Protein AF-A0A962AXH5-F1 (afdb_monomer)

Sequence (217 aa):
QAGAASRVGLGGRRTVALDASRLSGVRTLLTEPLGLPTGRSEAIERIDHLGIASADNRAAVAAWCGQLGRPLESQQTDMEVMIPVESFTSDRHGVIYHTRPPVPVGGLRVAFVTVGDTDLEFLQNFDPRQSGHVDHGAAGTTRQDQGAIAKFVSSRGAGLHHVALKTPDIDGVLARLDAAGVGLIDKTGRPGSRAGRIGFIHPRSMGGVLFHFDERP

Nearest PDB structures (foldseek):
  3oa4-assembly1_A-2  TM=8.757E-01  e=2.613E-13  Halalkalibacterium halodurans C-125
  6bu2-assembly1_A  TM=8.360E-01  e=2.742E-12  Mycobacterium tuberculosis H37Rv
  6wf7-assembly1_A  TM=8.200E-01  e=8.076E-11  Streptomyces coelicolor A3(2)
  6xbv-assembly1_A-2  TM=7.786E-01  e=1.278E-10  Streptomyces coelicolor A3(2)
  6qh4-assembly2_D-2  TM=8.093E-01  e=5.059E-10  Homo sapiens

pLDDT: mean 88.15, std 10.57, range [42.12, 97.5]

Structure (mmCIF, N/CA/C/O backbone):
data_AF-A0A962AXH5-F1
#
_ent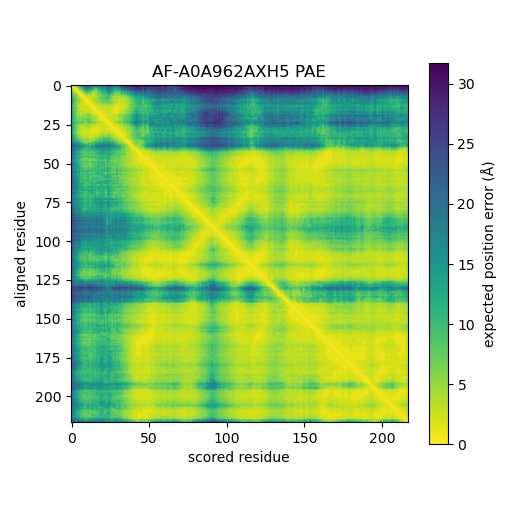ry.id   AF-A0A962AXH5-F1
#
loop_
_atom_site.group_PDB
_atom_site.id
_atom_site.type_symbol
_atom_site.label_atom_id
_atom_site.label_alt_id
_atom_site.label_comp_id
_atom_site.label_asym_id
_atom_site.label_entity_id
_atom_site.label_seq_id
_atom_site.pdbx_PDB_ins_code
_atom_site.Cartn_x
_atom_site.Cartn_y
_atom_site.Cartn_z
_atom_site.occupancy
_atom_site.B_iso_or_equiv
_atom_site.auth_seq_id
_atom_site.auth_comp_id
_atom_site.auth_asym_id
_atom_site.auth_atom_id
_atom_site.pdbx_PDB_model_num
ATOM 1 N N . GLN A 1 1 ? -27.537 18.209 -1.706 1.00 42.59 1 GLN A N 1
ATOM 2 C CA . GLN A 1 1 ? -28.289 17.677 -0.554 1.00 42.59 1 GLN A CA 1
ATOM 3 C C . GLN A 1 1 ? -29.337 16.712 -1.098 1.00 42.59 1 GLN A C 1
ATOM 5 O O . GLN A 1 1 ? -30.285 17.157 -1.721 1.00 42.59 1 GLN A O 1
ATOM 10 N N . ALA A 1 2 ? -29.106 15.406 -0.971 1.00 42.12 2 ALA A N 1
ATOM 11 C CA . ALA A 1 2 ? -30.096 14.348 -1.181 1.00 42.12 2 ALA A CA 1
ATOM 12 C C . ALA A 1 2 ? -29.988 13.444 0.057 1.00 42.12 2 ALA A C 1
ATOM 14 O O . ALA A 1 2 ? -28.873 13.136 0.477 1.00 42.12 2 ALA A O 1
ATOM 15 N N . GLY A 1 3 ? -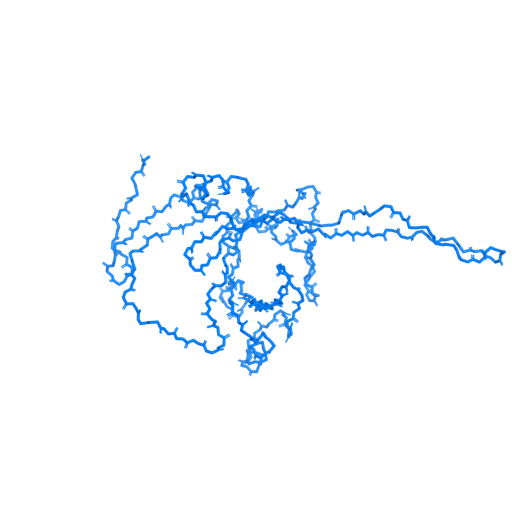31.119 13.181 0.713 1.00 45.69 3 GLY A N 1
ATOM 16 C CA . GLY A 1 3 ? -31.211 12.794 2.123 1.00 45.69 3 GLY A CA 1
ATOM 17 C C . GLY A 1 3 ? -30.425 11.543 2.505 1.00 45.69 3 GLY A C 1
ATOM 18 O O . GLY A 1 3 ? -30.778 10.433 2.119 1.00 45.69 3 GLY A O 1
ATOM 19 N N . ALA A 1 4 ? -29.396 11.719 3.332 1.00 58.47 4 ALA A N 1
ATOM 20 C CA . ALA A 1 4 ? -28.785 10.604 4.031 1.00 58.47 4 ALA A CA 1
ATOM 21 C C . ALA A 1 4 ? -29.720 10.179 5.174 1.00 58.47 4 ALA A C 1
ATOM 23 O O . ALA A 1 4 ? -29.979 10.952 6.097 1.00 58.47 4 ALA A O 1
ATOM 24 N N . ALA A 1 5 ? -30.266 8.965 5.093 1.00 62.28 5 ALA A N 1
ATOM 25 C CA . ALA A 1 5 ? -31.140 8.431 6.130 1.00 62.28 5 ALA A CA 1
ATOM 26 C C . ALA A 1 5 ? -30.332 8.191 7.417 1.00 62.28 5 ALA A C 1
ATOM 28 O O . ALA A 1 5 ? -29.420 7.361 7.452 1.00 62.28 5 ALA A O 1
ATOM 29 N N . SER A 1 6 ? -30.661 8.945 8.466 1.00 72.31 6 SER A N 1
ATOM 30 C CA . SER A 1 6 ? -30.103 8.770 9.806 1.00 72.31 6 SER A CA 1
ATOM 31 C C . SER A 1 6 ? -30.683 7.509 10.444 1.00 72.31 6 SER A C 1
ATOM 33 O O . SER A 1 6 ? -31.900 7.329 10.463 1.00 72.31 6 SER A O 1
ATOM 35 N N . ARG A 1 7 ? -29.824 6.648 10.991 1.00 85.44 7 ARG A N 1
ATOM 36 C CA . ARG A 1 7 ? -30.214 5.408 11.680 1.00 85.44 7 ARG A CA 1
ATOM 37 C C . ARG A 1 7 ? -29.446 5.234 12.986 1.00 85.44 7 ARG A C 1
ATOM 39 O O . ARG A 1 7 ? -28.365 5.799 13.144 1.00 85.44 7 ARG A O 1
ATOM 46 N N . VAL A 1 8 ? -30.000 4.441 13.901 1.00 84.62 8 VAL A N 1
ATOM 47 C CA . VAL A 1 8 ? -29.300 4.030 15.125 1.00 84.62 8 VAL A CA 1
ATOM 48 C C . VAL A 1 8 ? -28.211 3.028 14.741 1.00 84.62 8 VAL A C 1
ATOM 50 O O . VAL A 1 8 ? -28.488 2.016 14.097 1.00 84.62 8 VAL A O 1
ATOM 53 N N . GLY A 1 9 ? -26.968 3.354 15.072 1.00 83.19 9 GLY A N 1
ATOM 54 C CA . GLY A 1 9 ? -25.771 2.585 14.765 1.00 83.19 9 GLY A CA 1
ATOM 55 C C . GLY A 1 9 ? -25.091 2.018 16.006 1.00 83.19 9 GLY A C 1
ATOM 56 O O . GLY A 1 9 ? -25.725 1.754 17.030 1.00 83.19 9 GLY A O 1
ATOM 57 N N . LEU A 1 10 ? -23.781 1.790 15.894 1.00 82.06 10 LEU A N 1
ATOM 58 C CA . LEU A 1 10 ? -22.991 1.125 16.929 1.00 82.06 10 LEU A CA 1
ATOM 59 C C . LEU A 1 10 ? -23.088 1.878 18.267 1.00 82.06 10 LEU A C 1
ATOM 61 O O . LEU A 1 10 ? -23.017 3.106 18.302 1.00 82.06 10 LEU A O 1
ATOM 65 N N . GLY A 1 11 ? -23.275 1.152 19.371 1.00 83.44 11 GLY A N 1
ATOM 66 C CA . GLY A 1 11 ? -23.393 1.758 20.703 1.00 83.44 11 GLY A CA 1
ATOM 67 C C . GLY A 1 11 ? -24.573 2.729 20.857 1.00 83.44 11 GLY A C 1
ATOM 68 O O . GLY A 1 11 ? -24.487 3.654 21.662 1.00 83.44 11 GLY A O 1
ATOM 69 N N . GLY A 1 12 ? -25.636 2.573 20.055 1.00 87.38 12 GLY A N 1
ATOM 70 C CA . GLY A 1 12 ? -26.821 3.439 20.081 1.00 87.38 12 GLY A CA 1
ATOM 71 C C . GLY A 1 12 ? -26.611 4.823 19.457 1.00 87.38 12 GLY A C 1
ATOM 72 O O . GLY A 1 12 ? -27.477 5.687 19.578 1.00 87.38 12 GLY A O 1
ATOM 73 N N . ARG A 1 13 ? -25.465 5.059 18.807 1.00 90.06 13 ARG A N 1
ATOM 74 C CA . ARG A 1 13 ? -25.093 6.363 18.245 1.00 90.06 13 ARG A CA 1
ATOM 75 C C . ARG A 1 13 ? -25.772 6.642 16.918 1.00 90.06 13 ARG A C 1
ATOM 77 O O . ARG A 1 13 ? -26.121 5.719 16.186 1.00 90.06 13 ARG A O 1
ATOM 84 N N . ARG A 1 14 ? -25.935 7.920 16.573 1.00 90.75 14 ARG A N 1
ATOM 85 C CA . ARG A 1 14 ? -26.449 8.294 15.255 1.00 90.75 14 ARG A CA 1
ATOM 86 C C . ARG A 1 14 ? -25.426 7.933 14.179 1.00 90.75 14 ARG A C 1
ATOM 88 O O . ARG A 1 14 ? -24.250 8.278 14.295 1.00 90.75 14 ARG A O 1
ATOM 95 N N . THR A 1 15 ? -25.895 7.297 13.111 1.00 92.12 15 THR A N 1
ATOM 96 C CA . THR A 1 15 ? -25.091 6.966 11.934 1.00 92.12 15 THR A CA 1
ATOM 97 C C . THR A 1 15 ? -25.742 7.506 10.667 1.00 92.12 15 THR A C 1
ATOM 99 O O . THR A 1 15 ? -26.949 7.365 10.460 1.00 92.12 15 THR A O 1
ATOM 102 N N . VAL A 1 16 ? -24.919 8.070 9.789 1.00 91.38 16 VAL A N 1
ATOM 103 C CA . VAL A 1 16 ? -25.290 8.619 8.485 1.00 91.38 16 VAL A CA 1
ATOM 104 C C . VAL A 1 16 ? -24.566 7.831 7.395 1.00 91.38 16 VAL A C 1
ATOM 106 O O . VAL A 1 16 ? -23.345 7.693 7.432 1.00 91.38 16 VAL A O 1
ATOM 109 N N . ALA A 1 17 ? -25.307 7.296 6.423 1.00 85.12 17 ALA A N 1
ATOM 110 C CA . ALA A 1 17 ? -24.721 6.620 5.266 1.00 85.12 17 ALA A CA 1
ATOM 111 C C . ALA A 1 17 ? -24.417 7.607 4.140 1.00 85.12 17 ALA A C 1
ATOM 113 O O . ALA A 1 17 ? -25.273 8.410 3.770 1.00 85.12 17 ALA A O 1
ATOM 114 N N . LEU A 1 18 ? -23.208 7.520 3.588 1.00 81.56 18 LEU A N 1
ATOM 115 C CA . LEU A 1 18 ? -22.820 8.249 2.387 1.00 81.56 18 LEU A CA 1
ATOM 116 C C . LEU A 1 18 ? -23.104 7.396 1.144 1.00 81.56 18 LEU A C 1
ATOM 118 O O . LEU A 1 18 ? -23.039 6.167 1.185 1.00 81.56 18 LEU A O 1
ATOM 122 N N . ASP A 1 19 ? -23.426 8.060 0.036 1.00 76.12 19 ASP A N 1
ATOM 123 C CA . ASP A 1 19 ? -23.697 7.410 -1.246 1.00 76.12 19 ASP A CA 1
ATOM 124 C C . ASP A 1 19 ? -22.416 6.776 -1.810 1.00 76.12 19 ASP A C 1
ATOM 126 O O . ASP A 1 19 ? -21.469 7.473 -2.181 1.00 76.12 19 ASP A O 1
ATOM 130 N N . ALA A 1 20 ? -22.406 5.444 -1.890 1.00 66.94 20 ALA A N 1
ATOM 131 C CA . ALA A 1 20 ? -21.261 4.672 -2.357 1.00 66.94 20 ALA A CA 1
ATOM 132 C C . ALA A 1 20 ? -20.882 4.986 -3.812 1.00 66.94 20 ALA A C 1
ATOM 134 O O . ALA A 1 20 ? -19.705 4.916 -4.161 1.00 66.94 20 ALA A O 1
ATOM 135 N N . SER A 1 21 ? -21.837 5.396 -4.657 1.00 71.06 21 SER A N 1
ATOM 136 C CA . SER A 1 21 ? -21.549 5.764 -6.052 1.00 71.06 21 SER A CA 1
ATOM 137 C C . SER A 1 21 ? -20.646 6.997 -6.162 1.00 71.06 21 SER A C 1
ATOM 139 O O . SER A 1 21 ? -19.910 7.145 -7.13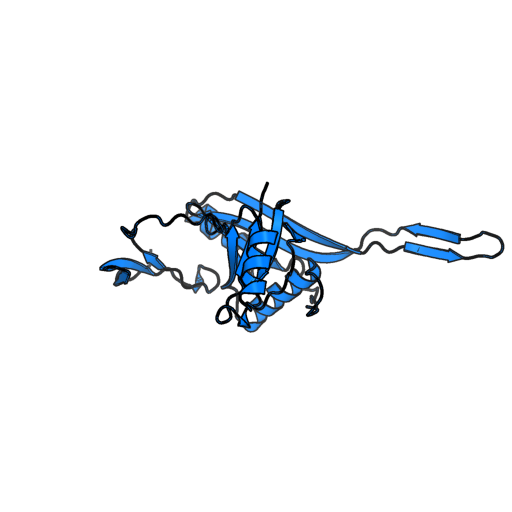4 1.00 71.06 21 SER A O 1
ATOM 141 N N . ARG A 1 22 ? -20.647 7.857 -5.136 1.00 68.44 22 ARG A N 1
ATOM 142 C CA . ARG A 1 22 ? -19.812 9.066 -5.052 1.00 68.44 22 ARG A CA 1
ATOM 143 C C . ARG A 1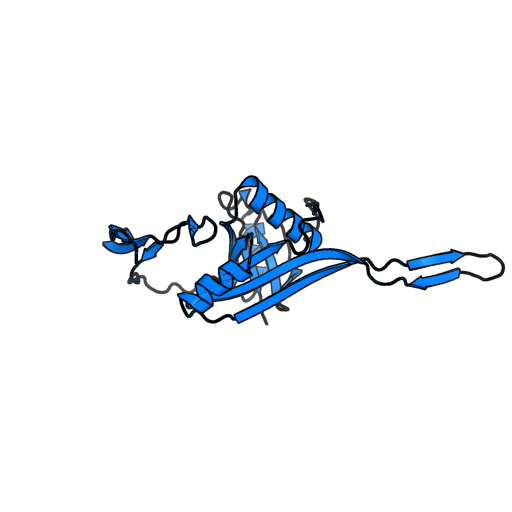 22 ? -18.470 8.832 -4.370 1.00 68.44 22 ARG A C 1
ATOM 145 O O . ARG A 1 22 ? -17.626 9.721 -4.372 1.00 68.44 22 ARG A O 1
ATOM 152 N N . LEU A 1 23 ? -18.290 7.661 -3.769 1.00 63.94 23 LEU A N 1
ATOM 153 C CA . LEU A 1 23 ? -17.103 7.275 -3.010 1.00 63.94 23 LEU A CA 1
ATOM 154 C C . LEU A 1 23 ? -16.434 6.059 -3.649 1.00 63.94 23 LEU A C 1
ATOM 156 O O . LEU A 1 23 ? -15.965 5.162 -2.953 1.00 63.94 23 LEU A O 1
ATOM 160 N N . SER A 1 24 ? -16.431 6.012 -4.984 1.00 58.03 24 SER A N 1
ATOM 161 C CA . SER A 1 24 ? -15.781 4.953 -5.758 1.00 58.03 24 SER A CA 1
ATOM 162 C C . SER A 1 24 ? -16.231 3.547 -5.343 1.00 58.03 24 SER A C 1
ATOM 164 O O . SER A 1 24 ? -15.405 2.658 -5.216 1.00 58.03 24 SER A O 1
ATOM 166 N N . GLY A 1 25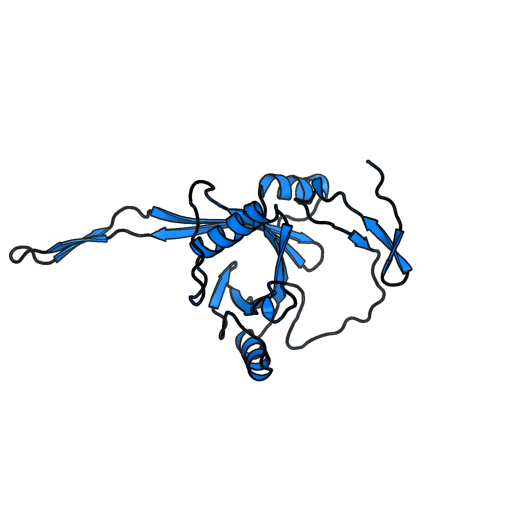 ? -17.524 3.348 -5.071 1.00 57.28 25 GLY A N 1
ATOM 167 C CA . GLY A 1 25 ? -18.090 2.057 -4.659 1.00 57.28 25 GLY A CA 1
ATOM 168 C C . GLY A 1 25 ? -17.985 1.746 -3.161 1.00 57.28 25 GLY A C 1
ATOM 169 O O . GLY A 1 25 ? -18.573 0.765 -2.700 1.00 57.28 25 GLY A O 1
ATOM 170 N N . VAL A 1 26 ? -17.303 2.578 -2.367 1.00 57.84 26 VAL A N 1
ATOM 171 C CA . VAL A 1 26 ? -17.119 2.343 -0.928 1.00 57.84 26 VAL A CA 1
ATOM 172 C C . VAL A 1 26 ? -18.368 2.748 -0.146 1.00 57.84 26 VAL A C 1
ATOM 174 O O . VAL A 1 26 ? -18.789 3.905 -0.141 1.00 57.84 26 VAL A O 1
ATOM 177 N N . ARG A 1 27 ? -18.957 1.789 0.577 1.00 73.00 27 ARG A N 1
ATOM 178 C CA . ARG A 1 27 ? -20.029 2.067 1.542 1.00 73.00 27 ARG A CA 1
ATOM 179 C C . ARG A 1 27 ? -19.440 2.705 2.797 1.00 73.00 27 ARG A C 1
ATOM 181 O O . ARG A 1 27 ? -18.950 2.000 3.674 1.00 73.00 27 ARG A O 1
ATOM 188 N N . THR A 1 28 ? -19.559 4.022 2.906 1.00 75.31 28 THR A N 1
ATOM 189 C CA . THR A 1 28 ? -19.067 4.776 4.065 1.00 75.31 28 THR A CA 1
ATOM 190 C C . THR A 1 28 ? -20.204 5.141 5.012 1.00 75.31 28 THR A C 1
ATOM 192 O O . THR A 1 28 ? -21.263 5.617 4.598 1.00 75.31 28 THR A O 1
ATOM 195 N N . LEU A 1 29 ? -19.977 4.920 6.306 1.00 85.38 29 LEU A N 1
ATOM 196 C CA . LEU A 1 29 ? -20.897 5.258 7.387 1.00 85.38 29 LEU A CA 1
ATOM 197 C C . LEU A 1 29 ? -20.192 6.213 8.347 1.00 85.38 29 LEU A C 1
ATOM 199 O O . LEU A 1 29 ? -19.184 5.850 8.945 1.00 85.38 29 LEU A O 1
ATOM 203 N N . LEU A 1 30 ? -20.733 7.415 8.519 1.00 85.56 30 LEU A N 1
ATOM 204 C CA . LEU A 1 30 ? -20.279 8.355 9.538 1.00 85.56 30 LEU A CA 1
ATOM 205 C C . LEU A 1 30 ? -21.085 8.100 10.809 1.00 85.56 30 LEU A C 1
ATOM 207 O O . LEU A 1 30 ? -22.308 8.213 10.782 1.00 85.56 30 LEU A O 1
ATOM 211 N N . THR A 1 31 ? -20.425 7.735 11.902 1.00 88.56 31 THR A N 1
ATOM 212 C CA . THR A 1 31 ? -21.070 7.481 13.200 1.00 88.56 31 THR A CA 1
ATOM 213 C C . THR A 1 31 ? -20.560 8.489 14.216 1.00 88.56 31 THR A C 1
ATOM 215 O O . THR A 1 31 ? -19.387 8.856 14.173 1.00 88.56 31 THR A O 1
ATOM 218 N N . GLU A 1 32 ? -21.429 8.958 15.111 1.00 89.44 32 GLU A N 1
ATOM 219 C CA . GLU A 1 32 ? -20.992 9.820 16.214 1.00 89.44 32 GLU A CA 1
ATOM 220 C C . GLU A 1 32 ? -19.920 9.123 17.069 1.00 89.44 32 GLU A C 1
ATOM 222 O O . GLU A 1 32 ? -19.952 7.894 17.196 1.00 89.44 32 GLU A O 1
ATOM 227 N N . PRO A 1 33 ? -18.984 9.884 17.671 1.00 84.00 33 PRO A N 1
ATOM 228 C CA . PRO A 1 33 ? -17.905 9.313 18.462 1.00 84.00 33 PRO A CA 1
ATOM 229 C C . PRO A 1 33 ? -18.417 8.333 19.518 1.00 84.00 33 PRO A C 1
ATOM 231 O O . PRO A 1 33 ? -19.337 8.623 20.290 1.00 84.00 33 PRO A O 1
ATOM 234 N N . LEU A 1 34 ? -17.799 7.158 19.554 1.00 83.56 34 LEU A N 1
ATOM 235 C CA . LEU A 1 34 ? -18.055 6.170 20.587 1.00 83.56 34 LEU A CA 1
ATOM 236 C C . LEU A 1 34 ? -17.256 6.566 21.832 1.00 83.56 34 LEU A C 1
ATOM 238 O O . LEU A 1 34 ? -16.074 6.877 21.735 1.00 83.56 34 LEU A O 1
ATOM 242 N N . GLY A 1 35 ? -17.882 6.518 23.009 1.00 81.44 35 GLY A N 1
ATOM 243 C CA . GLY A 1 35 ? -17.206 6.731 24.296 1.00 81.44 35 GLY A CA 1
ATOM 244 C C . GLY A 1 35 ? -16.369 5.524 24.728 1.00 81.44 35 GLY A C 1
ATOM 245 O O . GLY A 1 35 ? -16.488 5.085 25.868 1.00 81.44 35 GLY A O 1
ATOM 246 N N . LEU A 1 36 ? -15.616 4.923 23.802 1.00 79.56 36 LEU A N 1
ATOM 247 C CA . LEU A 1 36 ? -14.766 3.773 24.088 1.00 79.56 36 LEU A CA 1
ATOM 248 C C . LEU A 1 36 ? -13.471 4.241 24.768 1.00 79.56 36 LEU A C 1
ATOM 250 O O . LEU A 1 36 ? -12.909 5.260 24.360 1.00 79.56 36 LEU A O 1
ATOM 254 N N . PRO A 1 37 ? -12.974 3.510 25.780 1.00 77.75 37 PRO A N 1
ATOM 255 C CA . PRO A 1 37 ? -11.662 3.785 26.342 1.00 77.75 37 PRO A CA 1
ATOM 256 C C . PRO A 1 37 ? -10.587 3.593 25.268 1.00 77.75 37 PRO A C 1
ATOM 258 O O . PRO A 1 37 ? -10.634 2.647 24.480 1.00 77.75 37 PRO A O 1
ATOM 261 N N . THR A 1 38 ? -9.598 4.484 25.243 1.00 70.31 38 THR A N 1
ATOM 262 C CA . THR A 1 38 ? -8.451 4.362 24.341 1.00 70.31 38 THR A CA 1
ATOM 263 C C . THR A 1 38 ? -7.544 3.237 24.833 1.00 70.31 38 THR A C 1
ATOM 265 O O . THR A 1 38 ? -6.792 3.421 25.793 1.00 70.31 38 THR A O 1
ATOM 268 N N . GLY A 1 39 ? -7.618 2.069 24.196 1.00 68.81 39 GLY A N 1
ATOM 269 C CA . GLY A 1 39 ? -6.613 1.023 24.366 1.00 68.81 39 GLY A CA 1
ATOM 270 C C . GLY A 1 39 ? -5.301 1.466 23.720 1.00 68.81 39 GLY A C 1
ATOM 271 O O . GLY A 1 39 ? -5.309 1.943 22.589 1.00 68.81 39 GLY A O 1
ATOM 272 N N . ARG A 1 40 ? -4.182 1.335 24.436 1.00 75.38 40 ARG A N 1
ATOM 273 C CA . ARG A 1 40 ? -2.839 1.526 23.872 1.00 75.38 40 ARG A CA 1
ATOM 274 C C . ARG A 1 40 ? -2.209 0.157 23.651 1.00 75.38 40 ARG A C 1
ATOM 276 O O . ARG A 1 40 ? -2.298 -0.698 24.528 1.00 75.38 40 ARG A O 1
ATOM 283 N N . SER A 1 41 ? -1.595 -0.042 22.492 1.00 85.44 41 SER A N 1
ATOM 284 C CA . SER A 1 41 ? -0.796 -1.226 22.179 1.00 85.44 41 SER A CA 1
ATOM 285 C C . SER A 1 41 ? 0.657 -0.796 22.004 1.00 85.44 41 SER A C 1
ATOM 287 O O . SER A 1 41 ? 0.928 0.213 21.361 1.00 85.44 41 SER A O 1
ATOM 289 N N . GLU A 1 42 ? 1.589 -1.553 22.583 1.00 88.44 42 GLU A N 1
ATOM 290 C CA . GLU A 1 42 ? 3.029 -1.337 22.375 1.00 88.44 42 GLU A CA 1
ATOM 291 C C . GLU A 1 42 ? 3.483 -1.805 20.985 1.00 88.44 42 GLU A C 1
ATOM 293 O O . GLU A 1 42 ? 4.521 -1.381 20.495 1.00 88.44 42 GLU A O 1
ATOM 298 N N . ALA A 1 43 ? 2.706 -2.685 20.345 1.00 92.31 43 ALA A N 1
ATOM 299 C CA . ALA A 1 43 ? 3.026 -3.245 19.036 1.00 92.31 43 ALA A CA 1
ATOM 300 C C . ALA A 1 43 ? 2.415 -2.446 17.876 1.00 92.31 43 ALA A C 1
ATOM 302 O O . ALA A 1 43 ? 2.982 -2.423 16.789 1.00 92.31 43 ALA A O 1
ATOM 303 N N . ILE A 1 44 ? 1.248 -1.826 18.090 1.00 94.25 44 ILE A N 1
ATOM 304 C CA . ILE A 1 44 ? 0.484 -1.110 17.060 1.00 94.25 44 ILE A CA 1
ATOM 305 C C . ILE A 1 44 ? 0.053 0.243 17.612 1.00 94.25 44 ILE A C 1
ATOM 307 O O . ILE A 1 44 ? -0.702 0.307 18.579 1.00 94.25 44 ILE A O 1
ATOM 311 N N . GLU A 1 45 ? 0.496 1.318 16.973 1.00 93.06 45 GLU A N 1
ATOM 312 C CA . GLU A 1 45 ? 0.216 2.682 17.425 1.00 93.06 45 GLU A CA 1
ATOM 313 C C . GLU A 1 45 ? -1.188 3.132 17.024 1.00 93.06 45 GLU A C 1
ATOM 315 O O . GLU A 1 45 ? -1.937 3.669 17.841 1.00 93.06 45 GLU A O 1
ATOM 320 N N . ARG A 1 46 ? -1.530 2.930 15.747 1.00 93.06 46 ARG A N 1
ATOM 321 C CA . ARG A 1 46 ? -2.789 3.358 15.127 1.00 93.06 46 ARG A CA 1
ATOM 322 C C . ARG A 1 46 ? -2.982 2.711 13.757 1.00 93.06 46 ARG A C 1
ATOM 324 O O . ARG A 1 46 ? -2.082 2.056 13.233 1.00 93.06 46 ARG A O 1
ATOM 331 N N . ILE A 1 47 ? -4.139 2.959 13.149 1.00 95.19 47 ILE A N 1
ATOM 332 C CA . ILE A 1 47 ? -4.293 2.791 11.702 1.00 95.19 47 ILE A CA 1
ATOM 333 C C . ILE A 1 47 ? -3.460 3.883 11.033 1.00 95.19 47 ILE A C 1
ATOM 335 O O . ILE A 1 47 ? -3.628 5.072 11.322 1.00 95.19 47 ILE A O 1
ATOM 339 N N . ASP A 1 48 ? -2.537 3.474 10.172 1.00 95.12 48 ASP A N 1
ATOM 340 C CA . ASP A 1 48 ? -1.731 4.406 9.400 1.00 95.12 48 ASP A CA 1
ATOM 341 C C . ASP A 1 48 ? -2.594 5.018 8.292 1.00 95.12 48 ASP A C 1
ATOM 343 O O . ASP A 1 48 ? -2.992 6.186 8.372 1.00 95.12 48 ASP A O 1
ATOM 347 N N . HIS A 1 49 ? -3.008 4.165 7.355 1.00 96.19 49 HIS A N 1
ATOM 348 C CA . HIS A 1 49 ? -3.858 4.511 6.229 1.00 96.19 49 HIS A CA 1
ATOM 349 C C . HIS A 1 49 ? -4.815 3.380 5.829 1.00 96.19 49 HIS A C 1
ATOM 351 O O . HIS A 1 49 ? -4.639 2.201 6.161 1.00 96.19 49 HIS A O 1
ATOM 357 N N . LEU A 1 50 ? -5.849 3.761 5.083 1.00 96.38 50 LEU A N 1
ATOM 358 C CA . LEU A 1 50 ? -6.760 2.860 4.387 1.00 96.38 50 LEU A CA 1
ATOM 359 C C . LEU A 1 50 ? -6.493 2.949 2.884 1.00 96.38 50 LEU A C 1
ATOM 361 O O . LEU A 1 50 ? -6.763 3.980 2.265 1.00 96.38 50 LEU A O 1
ATOM 365 N N . GLY A 1 51 ? -5.998 1.859 2.302 1.00 95.44 51 GLY A N 1
ATOM 366 C CA . GLY A 1 51 ? -5.728 1.761 0.874 1.00 95.44 51 GLY A CA 1
ATOM 367 C C . GLY A 1 51 ? -7.012 1.587 0.076 1.00 95.44 51 GLY A C 1
ATOM 368 O O . GLY A 1 51 ? -7.794 0.669 0.330 1.00 95.44 51 GLY A O 1
ATOM 369 N N . ILE A 1 52 ? -7.230 2.440 -0.917 1.00 95.25 52 ILE A N 1
ATOM 370 C CA . ILE A 1 52 ? -8.398 2.454 -1.795 1.00 95.25 52 ILE A CA 1
ATOM 371 C C . ILE A 1 52 ? -7.913 2.271 -3.230 1.00 95.25 52 ILE A C 1
ATOM 373 O O . ILE A 1 52 ? -7.300 3.164 -3.814 1.00 95.25 52 ILE A O 1
ATOM 377 N N . ALA A 1 53 ? -8.239 1.129 -3.832 1.00 94.81 53 ALA A N 1
ATOM 378 C CA . ALA A 1 53 ? -8.050 0.925 -5.260 1.00 94.81 53 ALA A CA 1
ATOM 379 C C . ALA A 1 53 ? -9.012 1.850 -6.016 1.00 94.81 53 ALA A C 1
ATOM 381 O O . ALA A 1 53 ? -10.234 1.742 -5.894 1.00 94.81 53 ALA A O 1
ATOM 382 N N . SER A 1 54 ? -8.456 2.782 -6.776 1.00 91.50 54 SER A N 1
ATOM 383 C CA . SER A 1 54 ? -9.153 3.913 -7.370 1.00 91.50 54 SER A CA 1
ATOM 384 C C . SER A 1 54 ? -9.069 3.864 -8.892 1.00 91.50 54 SER A C 1
ATOM 386 O O . SER A 1 54 ? -8.019 3.596 -9.476 1.00 91.50 54 SER A O 1
ATOM 388 N N . ALA A 1 55 ? -10.191 4.155 -9.550 1.00 88.88 55 ALA A N 1
ATOM 389 C CA . ALA A 1 55 ? -10.226 4.330 -10.999 1.00 88.88 55 ALA A CA 1
ATOM 390 C C . ALA A 1 55 ? -9.766 5.739 -11.426 1.00 88.88 55 ALA A C 1
ATOM 392 O O . ALA A 1 55 ? -9.239 5.902 -12.526 1.00 88.88 55 ALA A O 1
ATOM 393 N N . ASP A 1 56 ? -9.953 6.747 -10.562 1.00 89.56 56 ASP A N 1
ATOM 394 C CA . ASP A 1 56 ? -9.591 8.142 -10.825 1.00 89.56 56 ASP A CA 1
ATOM 395 C C . ASP A 1 56 ? -9.280 8.903 -9.524 1.00 89.56 56 ASP A C 1
ATOM 397 O O . ASP A 1 56 ? -10.171 9.345 -8.790 1.00 89.56 56 ASP A O 1
ATOM 401 N N . ASN A 1 57 ? -7.991 9.108 -9.257 1.00 92.88 57 ASN A N 1
ATOM 402 C CA . ASN A 1 57 ? -7.524 9.865 -8.101 1.00 92.88 57 ASN A CA 1
ATOM 403 C C . ASN A 1 57 ? -7.893 11.349 -8.177 1.00 92.88 57 ASN A C 1
ATOM 405 O O . ASN A 1 57 ? -8.070 11.974 -7.134 1.00 92.88 57 ASN A O 1
ATOM 409 N N . ARG A 1 58 ? -8.046 11.937 -9.373 1.00 93.19 58 ARG A N 1
ATOM 410 C CA . ARG A 1 58 ? -8.436 13.354 -9.491 1.00 93.19 58 ARG A CA 1
ATOM 411 C C . ARG A 1 58 ? -9.863 13.556 -9.007 1.00 93.19 58 ARG A C 1
ATOM 413 O O . ARG A 1 58 ? -10.120 14.498 -8.262 1.00 93.19 58 ARG A O 1
ATOM 420 N N . ALA A 1 59 ? -10.766 12.651 -9.380 1.00 88.50 59 ALA A N 1
ATOM 421 C CA . ALA A 1 59 ? -12.140 12.662 -8.890 1.00 88.50 59 ALA A CA 1
ATOM 422 C C . ALA A 1 59 ? -12.195 12.474 -7.364 1.00 88.50 59 ALA A C 1
ATOM 424 O O . ALA A 1 59 ? -12.909 13.214 -6.683 1.00 88.50 59 ALA A O 1
ATOM 425 N N . ALA A 1 60 ? -11.396 11.551 -6.817 1.00 88.31 60 ALA A N 1
ATOM 426 C CA . ALA A 1 60 ? -11.292 11.347 -5.372 1.00 88.31 60 ALA A CA 1
ATOM 427 C C . ALA A 1 60 ? -10.805 12.611 -4.639 1.00 88.31 60 ALA A C 1
ATOM 429 O O . ALA A 1 60 ? -11.466 13.068 -3.706 1.00 88.31 60 ALA A O 1
ATOM 430 N N . VAL A 1 61 ? -9.708 13.229 -5.089 1.00 92.06 61 VAL A N 1
ATOM 431 C CA . VAL A 1 61 ? -9.178 14.469 -4.492 1.00 92.06 61 VAL A CA 1
ATOM 432 C C . VAL A 1 61 ? -10.190 15.613 -4.602 1.00 92.06 61 VAL A C 1
ATOM 434 O O . VAL A 1 61 ? -10.429 16.319 -3.623 1.00 92.06 61 VAL A O 1
ATOM 437 N N . ALA A 1 62 ? -10.852 15.780 -5.749 1.00 91.19 62 ALA A N 1
ATOM 438 C CA . ALA A 1 62 ? -11.883 16.805 -5.913 1.00 91.19 62 ALA A CA 1
ATOM 439 C C . ALA A 1 62 ? -13.055 16.616 -4.934 1.00 91.19 62 ALA A C 1
ATOM 441 O O . ALA A 1 62 ? -13.555 17.592 -4.373 1.00 91.19 62 ALA A O 1
ATOM 442 N N . ALA A 1 63 ? -13.479 15.373 -4.690 1.00 84.88 63 ALA A N 1
ATOM 443 C CA . ALA A 1 63 ? -14.533 15.071 -3.730 1.00 84.88 63 ALA A CA 1
ATOM 444 C C . ALA A 1 63 ? -14.077 15.317 -2.282 1.00 84.88 63 ALA A C 1
ATOM 446 O O . ALA A 1 63 ? -14.714 16.072 -1.548 1.00 84.88 63 ALA A O 1
ATOM 447 N N . TRP A 1 64 ? -12.968 14.718 -1.853 1.00 90.69 64 TRP A N 1
ATOM 448 C CA . TRP A 1 64 ? -12.564 14.771 -0.448 1.00 90.69 64 TRP A CA 1
ATOM 449 C C . TRP A 1 64 ? -11.938 16.105 -0.046 1.00 90.69 64 TRP A C 1
ATOM 451 O O . TRP A 1 64 ? -12.286 16.667 0.993 1.00 90.69 64 TRP A O 1
ATOM 461 N N . CYS A 1 65 ? -11.051 16.648 -0.871 1.00 92.19 65 CYS A N 1
ATOM 462 C CA . CYS A 1 65 ? -10.406 17.922 -0.582 1.00 92.19 65 CYS A CA 1
ATOM 463 C C . CYS A 1 65 ? -11.301 19.086 -1.001 1.00 92.19 65 CYS A C 1
ATOM 465 O O . CYS A 1 65 ? -11.544 19.990 -0.207 1.00 92.19 65 CYS A O 1
ATOM 467 N N . GLY A 1 66 ? -11.852 19.038 -2.216 1.00 90.06 66 GLY A N 1
ATOM 468 C CA . GLY A 1 66 ? -12.672 20.127 -2.748 1.00 90.06 66 GLY A CA 1
ATOM 469 C C . GLY A 1 66 ? -14.052 20.243 -2.094 1.00 90.06 66 GLY A C 1
ATOM 470 O O . GLY A 1 66 ? -14.451 21.340 -1.720 1.00 90.06 66 GLY A O 1
ATOM 471 N N . GLN A 1 67 ? -14.786 19.134 -1.938 1.00 84.38 67 GLN A N 1
ATOM 472 C CA . GLN A 1 67 ? -16.157 19.178 -1.399 1.00 84.38 67 GLN A CA 1
ATOM 473 C C . GLN A 1 67 ? -16.217 18.982 0.119 1.00 84.38 67 GLN A C 1
ATOM 475 O O . GLN A 1 67 ? -17.063 19.583 0.777 1.00 84.38 67 GLN A O 1
ATOM 480 N N . LEU A 1 68 ? -15.344 18.144 0.689 1.00 85.94 68 LEU A N 1
ATOM 481 C CA . LEU A 1 68 ? -15.346 17.837 2.130 1.00 85.94 68 LEU A CA 1
ATOM 482 C C . LEU A 1 68 ? -14.270 18.599 2.925 1.00 85.94 68 LEU A C 1
ATOM 484 O O . LEU A 1 68 ? -14.183 18.454 4.152 1.00 85.94 68 LEU A O 1
ATOM 488 N N . GLY A 1 69 ? -13.448 19.412 2.253 1.00 91.56 69 GLY A N 1
ATOM 489 C CA . GLY A 1 69 ? -12.430 20.253 2.886 1.00 91.56 69 GLY A CA 1
ATOM 490 C C . GLY A 1 69 ? -11.380 19.458 3.662 1.00 91.56 69 GLY A C 1
ATOM 491 O O . GLY A 1 69 ? -10.881 19.945 4.676 1.00 91.56 69 GLY A O 1
ATOM 492 N N . ARG A 1 70 ? -11.115 18.202 3.279 1.00 93.88 70 ARG A N 1
ATOM 493 C CA . ARG A 1 70 ? -10.068 17.392 3.915 1.00 93.88 70 ARG A CA 1
ATOM 494 C C . ARG A 1 70 ? -8.687 17.784 3.374 1.00 93.88 70 ARG A C 1
ATOM 496 O O . ARG A 1 70 ? -8.573 18.009 2.168 1.00 93.88 70 ARG A O 1
ATOM 503 N N . PRO A 1 71 ? -7.643 17.856 4.216 1.00 96.88 71 PRO A N 1
ATOM 504 C CA . PRO A 1 71 ? -6.292 18.143 3.748 1.00 96.88 71 PRO A CA 1
ATOM 505 C C . PRO A 1 71 ? -5.809 17.093 2.742 1.00 96.88 71 PRO A C 1
ATOM 507 O O . PRO A 1 71 ? -5.928 15.893 2.987 1.00 96.88 71 PRO A O 1
ATOM 510 N N . LEU A 1 72 ? -5.257 17.555 1.620 1.00 96.38 72 LEU A N 1
ATOM 511 C CA . LEU A 1 72 ? -4.434 16.720 0.753 1.00 96.38 72 LEU A CA 1
ATOM 512 C C . LEU A 1 72 ? -3.048 16.649 1.389 1.00 96.38 72 LEU A C 1
ATOM 514 O O . LEU A 1 72 ? -2.393 17.679 1.526 1.00 96.38 72 LEU A O 1
ATOM 518 N N . GLU A 1 73 ? -2.632 15.459 1.797 1.00 94.88 73 GLU A N 1
ATOM 519 C CA . GLU A 1 73 ? -1.342 15.263 2.452 1.00 94.88 73 GLU A CA 1
ATOM 520 C C . GLU A 1 73 ? -0.226 15.224 1.408 1.00 94.88 73 GLU A C 1
ATOM 522 O O . GLU A 1 73 ? 0.705 16.024 1.456 1.00 94.88 73 GLU A O 1
ATOM 527 N N . SER A 1 74 ? -0.364 14.356 0.403 1.00 93.88 74 SER A N 1
ATOM 528 C CA . SER A 1 74 ? 0.580 14.275 -0.708 1.00 93.88 74 SER A CA 1
ATOM 529 C C . SER A 1 74 ? -0.036 13.630 -1.949 1.00 93.88 74 SER A C 1
ATOM 531 O O . SER A 1 74 ? -1.046 12.924 -1.894 1.00 93.88 74 SER A O 1
ATOM 533 N N . GLN A 1 75 ? 0.593 13.877 -3.099 1.00 93.94 75 GLN A N 1
ATOM 534 C CA . GLN A 1 75 ? 0.375 13.118 -4.327 1.00 93.94 75 GLN A CA 1
ATOM 535 C C . GLN A 1 75 ? 1.715 12.611 -4.830 1.00 93.94 75 GLN A C 1
ATOM 537 O O . GLN A 1 75 ? 2.696 13.353 -4.850 1.00 93.94 75 GLN A O 1
ATOM 542 N N . GLN A 1 76 ? 1.746 11.345 -5.222 1.00 91.31 76 GLN A N 1
ATOM 543 C CA . GLN A 1 76 ? 2.969 10.636 -5.562 1.00 91.31 76 GLN A CA 1
ATOM 544 C C . GLN A 1 76 ? 2.770 9.871 -6.871 1.00 91.31 76 GLN A C 1
ATOM 546 O O . GLN A 1 76 ? 1.650 9.526 -7.268 1.00 91.31 76 GLN A O 1
ATOM 551 N N . THR A 1 77 ? 3.870 9.665 -7.584 1.00 91.44 77 THR A N 1
ATOM 552 C CA . THR A 1 77 ? 3.927 8.749 -8.719 1.00 91.44 77 THR A CA 1
ATOM 553 C C . THR A 1 77 ? 5.044 7.772 -8.442 1.00 91.44 77 THR A C 1
ATOM 555 O O . THR A 1 77 ? 6.216 8.140 -8.513 1.00 91.44 77 THR A O 1
ATOM 558 N N . ASP A 1 78 ? 4.656 6.540 -8.157 1.00 89.50 78 ASP A N 1
ATOM 559 C CA . ASP A 1 78 ? 5.596 5.448 -7.986 1.00 89.50 78 ASP A CA 1
ATOM 560 C C . ASP A 1 78 ? 5.836 4.861 -9.367 1.00 89.50 78 ASP A C 1
ATOM 562 O O . ASP A 1 78 ? 4.885 4.587 -10.102 1.00 89.50 78 ASP A O 1
ATOM 566 N N . MET A 1 79 ? 7.099 4.718 -9.752 1.00 90.75 79 MET A N 1
ATOM 567 C CA . MET A 1 79 ? 7.474 4.256 -11.080 1.00 90.75 79 MET A CA 1
ATOM 568 C C . MET A 1 79 ? 8.606 3.249 -10.978 1.00 90.75 79 MET A C 1
ATOM 570 O O . MET A 1 79 ? 9.653 3.524 -10.396 1.00 90.75 79 MET A O 1
ATOM 574 N N . GLU A 1 80 ? 8.416 2.118 -11.635 1.00 90.19 80 GLU A N 1
ATOM 575 C CA . GLU A 1 80 ? 9.459 1.149 -11.901 1.00 90.19 80 GLU A CA 1
ATOM 576 C C . GLU A 1 80 ? 9.925 1.300 -13.347 1.00 90.19 80 GLU A C 1
ATOM 578 O O . GLU A 1 80 ? 9.125 1.350 -14.290 1.00 90.19 80 GLU A O 1
ATOM 583 N N . VAL A 1 81 ? 11.241 1.378 -13.523 1.00 92.25 81 VAL A N 1
ATOM 584 C CA . VAL A 1 81 ? 11.876 1.533 -14.830 1.00 92.25 81 VAL A CA 1
ATOM 585 C C . VAL A 1 81 ? 12.854 0.396 -15.080 1.00 92.25 81 VAL A C 1
ATOM 587 O O . VAL A 1 81 ? 13.604 -0.010 -14.196 1.00 92.25 81 VAL A O 1
ATOM 590 N N . MET A 1 82 ? 12.873 -0.092 -16.313 1.00 92.19 82 MET A N 1
ATOM 591 C CA . MET A 1 82 ? 13.910 -0.983 -16.814 1.00 92.19 82 MET A CA 1
ATOM 592 C C . MET A 1 82 ? 14.941 -0.146 -17.568 1.00 92.19 82 MET A C 1
ATOM 594 O O . MET A 1 82 ? 14.575 0.715 -18.368 1.00 92.19 82 MET A O 1
ATOM 598 N N . ILE A 1 83 ? 16.225 -0.373 -17.296 1.00 95.00 83 ILE A N 1
ATOM 599 C CA . ILE A 1 83 ? 17.336 0.305 -17.972 1.00 95.00 83 ILE A CA 1
ATOM 600 C C . ILE A 1 83 ? 17.989 -0.714 -18.910 1.00 95.00 83 ILE A C 1
ATOM 602 O O . ILE A 1 83 ? 18.749 -1.562 -18.436 1.00 95.00 83 ILE A O 1
ATOM 606 N N . PRO A 1 84 ? 17.702 -0.675 -20.224 1.00 93.31 84 PRO A N 1
ATOM 607 C CA . PRO A 1 84 ? 18.345 -1.577 -21.162 1.00 93.31 84 PRO A CA 1
ATOM 608 C C . PRO A 1 84 ? 19.829 -1.221 -21.277 1.00 93.31 84 PRO A C 1
ATOM 610 O O . PRO A 1 84 ? 20.187 -0.062 -21.509 1.00 93.31 84 PRO A O 1
ATOM 613 N N . VAL A 1 85 ? 20.687 -2.229 -21.152 1.00 95.88 85 VAL A N 1
ATOM 614 C CA . VAL A 1 85 ? 22.120 -2.115 -21.424 1.00 95.88 85 VAL A CA 1
ATOM 615 C C . VAL A 1 85 ? 22.435 -3.022 -22.605 1.00 95.88 85 VAL A C 1
ATOM 617 O O . VAL A 1 85 ? 22.286 -4.239 -22.516 1.00 95.88 85 VAL A O 1
ATOM 620 N N . GLU A 1 86 ? 22.845 -2.427 -23.720 1.00 93.69 86 GLU A N 1
ATOM 621 C CA . GLU A 1 86 ? 23.325 -3.163 -24.889 1.00 93.69 86 GLU A CA 1
ATOM 622 C C . GLU A 1 86 ? 24.811 -3.465 -24.702 1.00 93.69 86 GLU A C 1
ATOM 624 O O . GLU A 1 86 ? 25.588 -2.566 -24.374 1.00 93.69 86 GLU A O 1
ATOM 629 N N . SER A 1 87 ? 25.217 -4.717 -24.906 1.00 95.50 87 SER A N 1
ATOM 630 C CA . SER A 1 87 ? 26.624 -5.109 -24.892 1.00 95.50 87 SER A CA 1
ATOM 631 C C . SER A 1 87 ? 27.092 -5.519 -26.285 1.00 95.50 87 SER A C 1
ATOM 633 O O . SER A 1 87 ? 26.415 -6.254 -27.005 1.00 95.50 87 SER A O 1
ATOM 635 N N . PHE A 1 88 ? 28.273 -5.040 -26.664 1.00 94.06 88 PHE A N 1
ATOM 636 C CA . PHE A 1 88 ? 28.993 -5.472 -27.853 1.00 94.06 88 PHE A CA 1
ATOM 637 C C . PHE A 1 88 ? 30.302 -6.125 -27.418 1.00 94.06 88 PHE A C 1
ATOM 639 O O . PHE A 1 88 ? 31.156 -5.469 -26.824 1.00 94.06 88 PHE A O 1
ATOM 646 N N . THR A 1 89 ? 30.451 -7.416 -27.711 1.00 96.38 89 THR A N 1
ATOM 647 C CA . THR A 1 89 ? 31.632 -8.203 -27.340 1.00 96.38 89 THR A CA 1
ATOM 648 C C . THR A 1 89 ? 32.434 -8.549 -28.586 1.00 96.38 89 THR A C 1
ATOM 650 O O . THR A 1 89 ? 31.912 -9.163 -29.514 1.00 96.38 89 THR A O 1
ATOM 653 N N . SER A 1 90 ? 33.714 -8.185 -28.592 1.00 96.06 90 SER A N 1
ATOM 654 C CA . SER A 1 90 ? 34.659 -8.476 -29.669 1.00 96.06 90 SER A CA 1
ATOM 655 C C . SER A 1 90 ? 36.009 -8.906 -29.098 1.00 96.06 90 SER A C 1
ATOM 657 O O . SER A 1 90 ? 36.499 -8.345 -28.123 1.00 96.06 90 SER A O 1
ATOM 659 N N . ASP A 1 91 ? 36.642 -9.873 -29.750 1.00 94.12 91 ASP A N 1
ATOM 660 C CA . ASP A 1 91 ? 38.032 -10.281 -29.518 1.00 94.12 91 ASP A CA 1
ATOM 661 C C . ASP A 1 91 ? 39.042 -9.143 -29.751 1.00 94.12 91 ASP A C 1
ATOM 663 O O . ASP A 1 91 ? 40.063 -9.058 -29.071 1.00 94.12 91 ASP A O 1
ATOM 667 N N . ARG A 1 92 ? 38.734 -8.237 -30.683 1.00 95.25 92 ARG A N 1
ATOM 668 C CA . ARG A 1 92 ? 39.554 -7.074 -31.030 1.00 95.25 92 ARG A CA 1
ATOM 669 C C . ARG A 1 92 ? 39.281 -5.852 -30.158 1.00 95.25 92 ARG A C 1
ATOM 671 O O . ARG A 1 92 ? 40.210 -5.110 -29.851 1.00 95.25 92 ARG A O 1
ATOM 678 N N . HIS A 1 93 ? 38.017 -5.601 -29.822 1.00 91.81 93 HIS A N 1
ATOM 679 C CA . HIS A 1 93 ? 37.589 -4.361 -29.157 1.00 91.81 93 HIS A CA 1
ATOM 680 C C . HIS A 1 93 ? 37.192 -4.544 -27.686 1.00 91.81 93 HIS A C 1
ATOM 682 O O . HIS A 1 93 ? 36.859 -3.565 -27.021 1.00 91.81 93 HIS A O 1
ATOM 688 N N . GLY A 1 94 ? 37.248 -5.770 -27.164 1.00 94.12 94 GLY A N 1
ATOM 689 C CA . GLY A 1 94 ? 36.792 -6.088 -25.816 1.00 94.12 94 GLY A CA 1
ATOM 690 C C . GLY A 1 94 ? 35.269 -6.022 -25.688 1.00 94.12 94 GLY A C 1
ATOM 691 O O . GLY A 1 94 ? 34.539 -6.233 -26.658 1.00 94.12 94 GLY A O 1
ATOM 692 N N . VAL A 1 95 ? 34.786 -5.750 -24.473 1.00 96.19 95 VAL A N 1
ATOM 693 C CA . VAL A 1 95 ? 33.354 -5.602 -24.177 1.00 96.19 95 VAL A CA 1
ATOM 694 C C . VAL A 1 95 ? 33.016 -4.123 -24.026 1.00 96.19 95 VAL A C 1
ATOM 696 O O . VAL A 1 95 ? 33.600 -3.434 -23.190 1.00 96.19 95 VAL A O 1
ATOM 699 N N . ILE A 1 96 ? 32.057 -3.647 -24.812 1.00 95.44 96 ILE A N 1
ATOM 700 C CA . ILE A 1 96 ? 31.539 -2.278 -24.769 1.00 95.44 96 ILE A CA 1
ATOM 701 C C . ILE A 1 96 ? 30.088 -2.332 -24.296 1.00 95.44 96 ILE A C 1
ATOM 703 O O . ILE A 1 96 ? 29.309 -3.141 -24.796 1.00 95.44 96 ILE A O 1
ATOM 707 N N . TYR A 1 97 ? 29.724 -1.461 -23.355 1.00 96.06 97 TYR A N 1
ATOM 708 C CA . TYR A 1 97 ? 28.356 -1.325 -22.857 1.00 96.06 97 TYR A CA 1
ATOM 709 C C . TYR A 1 97 ? 27.769 0.027 -23.267 1.00 96.06 97 TYR A C 1
ATOM 711 O O . TYR A 1 97 ? 28.393 1.070 -23.059 1.00 96.06 97 TYR A O 1
ATOM 719 N N . HIS A 1 98 ? 26.551 0.014 -23.802 1.00 94.31 98 HIS A N 1
ATOM 720 C CA . HIS A 1 98 ? 25.775 1.204 -24.127 1.00 94.31 98 HIS A CA 1
ATOM 721 C C . HIS A 1 98 ? 24.458 1.198 -23.353 1.00 94.31 98 HIS A C 1
ATOM 723 O O . HIS A 1 98 ? 23.558 0.400 -23.614 1.00 94.31 98 HIS A O 1
ATOM 729 N N . THR A 1 99 ? 24.330 2.125 -22.408 1.00 95.94 99 THR A N 1
ATOM 730 C CA . THR A 1 99 ? 23.076 2.339 -21.683 1.00 95.94 99 THR A CA 1
ATOM 731 C C . THR A 1 99 ? 22.072 3.054 -22.582 1.00 95.94 99 THR A C 1
ATOM 733 O O . THR A 1 99 ? 22.389 4.073 -23.202 1.00 95.94 99 THR A O 1
ATOM 736 N N . ARG A 1 100 ? 20.847 2.534 -22.650 1.00 93.69 100 ARG A N 1
ATOM 737 C CA . ARG A 1 100 ? 19.725 3.159 -23.360 1.00 93.69 100 ARG A CA 1
ATOM 738 C C . ARG A 1 100 ? 18.856 3.967 -22.386 1.00 93.69 100 ARG A C 1
ATOM 740 O O . ARG A 1 100 ? 18.946 3.760 -21.175 1.00 93.69 100 ARG A O 1
ATOM 747 N N . PRO A 1 101 ? 18.007 4.888 -22.884 1.00 95.44 101 PRO A N 1
ATOM 748 C CA . PRO A 1 101 ? 17.052 5.587 -22.033 1.00 95.44 101 PRO A CA 1
ATOM 749 C C . PRO A 1 101 ? 16.177 4.605 -21.229 1.00 95.44 101 PRO A C 1
ATOM 751 O O . PRO A 1 101 ? 15.760 3.587 -21.789 1.00 95.44 101 PRO A O 1
ATOM 754 N N . PRO A 1 102 ? 15.880 4.895 -19.948 1.00 93.69 102 PRO A N 1
ATOM 755 C CA . PRO A 1 102 ? 15.009 4.055 -19.134 1.00 93.69 102 PRO A CA 1
ATOM 756 C C . PRO A 1 102 ? 13.606 3.928 -19.732 1.00 93.69 102 PRO A C 1
ATOM 758 O O . PRO A 1 102 ? 13.053 4.892 -20.266 1.00 93.69 102 PRO A O 1
ATOM 761 N N . VAL A 1 103 ? 13.011 2.747 -19.590 1.00 90.38 103 VAL A N 1
ATOM 762 C CA . VAL A 1 103 ? 11.655 2.444 -20.054 1.00 90.38 103 VAL A CA 1
ATOM 763 C C . VAL A 1 10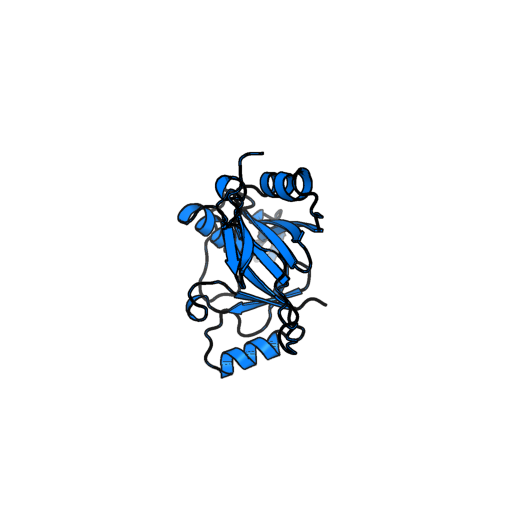3 ? 10.764 2.159 -18.843 1.00 90.38 103 VAL A C 1
ATOM 765 O O . VAL A 1 103 ? 11.081 1.252 -18.074 1.00 90.38 103 VAL A O 1
ATOM 768 N N . PRO A 1 104 ? 9.646 2.884 -18.659 1.00 89.62 104 PRO A N 1
ATOM 769 C CA . PRO A 1 104 ? 8.654 2.564 -17.635 1.00 89.62 104 PRO A CA 1
ATOM 770 C C . PRO A 1 104 ? 8.070 1.164 -17.829 1.00 89.62 104 PRO A C 1
ATOM 772 O O . PRO A 1 104 ? 7.531 0.859 -18.897 1.00 89.62 104 PRO A O 1
ATOM 775 N N . VAL A 1 105 ? 8.144 0.327 -16.797 1.00 89.50 105 VAL A N 1
ATOM 776 C CA . VAL A 1 105 ? 7.609 -1.048 -16.814 1.00 89.50 105 VAL A CA 1
ATOM 777 C C . VAL A 1 105 ? 6.477 -1.271 -15.816 1.00 89.50 105 VAL A C 1
ATOM 779 O O . VAL A 1 105 ? 5.810 -2.304 -15.880 1.00 89.50 105 VAL A O 1
ATOM 782 N N . GLY A 1 106 ? 6.241 -0.308 -14.930 1.00 90.38 106 GLY A N 1
ATOM 783 C CA . GLY A 1 106 ? 5.103 -0.276 -14.027 1.00 90.38 106 GLY A CA 1
ATOM 784 C C . GLY A 1 106 ? 5.052 1.037 -13.260 1.00 90.38 106 GLY A C 1
ATOM 785 O O . GLY A 1 106 ? 6.067 1.710 -13.103 1.00 90.38 106 GLY A O 1
ATOM 786 N N . GLY A 1 107 ? 3.877 1.407 -12.776 1.00 92.12 107 GLY A N 1
ATOM 787 C CA . GLY A 1 107 ? 3.678 2.615 -12.009 1.00 92.12 107 GLY A CA 1
ATOM 788 C C . GLY A 1 107 ? 2.293 2.741 -11.387 1.00 92.12 107 GLY A C 1
ATOM 789 O O . GLY A 1 107 ? 1.283 2.224 -11.877 1.00 92.12 107 GLY A O 1
ATOM 790 N N . LEU A 1 108 ? 2.241 3.520 -10.316 1.00 93.38 108 LEU A N 1
ATOM 791 C CA . LEU A 1 108 ? 1.021 3.898 -9.620 1.00 93.38 108 LEU A CA 1
ATOM 792 C C . LEU A 1 108 ? 0.948 5.414 -9.479 1.00 93.38 108 LEU A C 1
ATOM 794 O O . LEU A 1 108 ? 1.946 6.094 -9.251 1.00 93.38 108 LEU A O 1
ATOM 798 N N . ARG A 1 109 ? -0.264 5.954 -9.596 1.00 94.06 109 ARG A N 1
ATOM 799 C CA . ARG A 1 109 ? -0.593 7.271 -9.050 1.00 94.06 109 ARG A CA 1
ATOM 800 C C . ARG A 1 109 ? -1.159 7.066 -7.663 1.00 94.06 109 ARG A C 1
ATOM 802 O O . ARG A 1 109 ? -2.106 6.296 -7.502 1.00 94.06 109 ARG A O 1
ATOM 809 N N . VAL A 1 110 ? -0.620 7.799 -6.701 1.00 94.88 110 VAL A N 1
ATOM 810 C CA . VAL A 1 110 ? -1.029 7.710 -5.302 1.00 94.88 110 VAL A CA 1
ATOM 811 C C . VAL A 1 110 ? -1.448 9.088 -4.809 1.00 94.88 110 VAL A C 1
ATOM 813 O O . VAL A 1 110 ? -0.825 10.094 -5.152 1.00 94.88 110 VAL A O 1
ATOM 816 N N . ALA A 1 111 ? -2.538 9.162 -4.052 1.00 94.38 111 ALA A N 1
ATOM 817 C CA . ALA A 1 111 ? -2.953 10.383 -3.371 1.00 94.38 111 ALA A CA 1
ATOM 818 C C . ALA A 1 111 ? -3.335 10.065 -1.927 1.00 94.38 111 ALA A C 1
ATOM 820 O O . ALA A 1 111 ? -4.162 9.186 -1.698 1.00 94.38 111 ALA A O 1
ATOM 821 N N . PHE A 1 112 ? -2.770 10.808 -0.980 1.00 95.38 112 PHE A N 1
ATOM 822 C CA . PHE A 1 112 ? -3.065 10.686 0.442 1.00 95.38 112 PHE A CA 1
ATOM 823 C C . PHE A 1 112 ? -3.955 11.843 0.884 1.00 95.38 112 PHE A C 1
ATOM 825 O O . PHE A 1 112 ? -3.607 13.011 0.700 1.00 95.38 112 PHE A O 1
ATOM 832 N N . VAL A 1 113 ? -5.106 11.527 1.469 1.00 95.12 113 VAL A N 1
ATOM 833 C CA . VAL A 1 113 ? -6.029 12.518 2.034 1.00 95.12 113 VAL A CA 1
ATOM 834 C C . VAL A 1 113 ? -6.203 12.258 3.521 1.00 95.12 113 VAL A C 1
ATOM 836 O O . VAL A 1 113 ? -6.700 11.200 3.904 1.00 95.12 113 VAL A O 1
ATOM 839 N N . THR A 1 114 ? -5.871 13.239 4.354 1.00 96.25 114 THR A N 1
ATOM 840 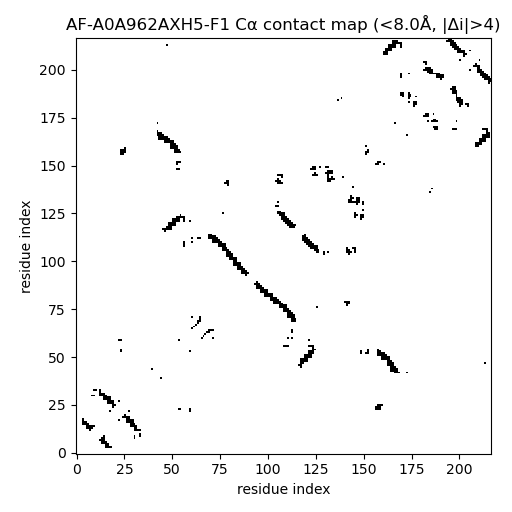C CA . THR A 1 114 ? -5.935 13.083 5.810 1.00 96.25 114 THR A CA 1
ATOM 841 C C . THR A 1 114 ? -7.362 13.193 6.331 1.00 96.25 114 THR A C 1
ATOM 843 O O . THR A 1 114 ? -8.090 14.160 6.066 1.00 96.25 114 THR A O 1
ATOM 846 N N . VAL A 1 115 ? -7.765 12.208 7.132 1.00 92.31 115 VAL A N 1
ATOM 847 C CA . VAL A 1 115 ? -9.070 12.128 7.787 1.00 92.31 115 VAL A CA 1
ATOM 848 C C . VAL A 1 115 ? -8.871 11.788 9.263 1.00 92.31 115 VAL A C 1
ATOM 850 O O . VAL A 1 115 ? -8.771 10.630 9.649 1.00 92.31 115 VAL A O 1
ATOM 853 N N . GLY A 1 116 ? -8.864 12.819 10.109 1.00 90.69 116 GLY A N 1
ATOM 854 C CA . GLY A 1 116 ? -8.610 12.641 11.538 1.00 90.69 116 GLY A CA 1
ATOM 855 C C . GLY A 1 116 ? -7.144 12.299 11.781 1.00 90.69 116 GLY A C 1
ATOM 856 O O . GLY A 1 116 ? -6.271 13.088 11.432 1.00 90.69 116 GLY A O 1
ATOM 857 N N . ASP A 1 117 ? -6.894 11.143 12.381 1.00 90.81 117 ASP A N 1
ATOM 858 C CA . ASP A 1 117 ? -5.569 10.611 12.692 1.00 90.81 117 ASP A CA 1
ATOM 859 C C . ASP A 1 117 ? -5.096 9.538 11.698 1.00 90.81 117 ASP A C 1
ATOM 861 O O . ASP A 1 117 ? -4.082 8.900 11.954 1.00 90.81 117 ASP A O 1
ATOM 865 N N . THR A 1 118 ? -5.795 9.342 10.576 1.00 94.56 118 THR A N 1
ATOM 866 C CA . THR A 1 118 ? -5.456 8.370 9.524 1.00 94.56 118 THR A CA 1
ATOM 867 C C . THR A 1 118 ? -5.516 9.010 8.136 1.00 94.56 118 THR A C 1
ATOM 869 O O . THR A 1 118 ? -6.152 10.052 7.956 1.00 94.56 118 THR A O 1
ATOM 872 N N . ASP A 1 119 ? -4.887 8.379 7.146 1.00 95.56 119 ASP A N 1
ATOM 873 C CA . ASP A 1 119 ? -4.956 8.802 5.748 1.00 95.56 119 ASP A CA 1
ATOM 874 C C . ASP A 1 119 ? -5.799 7.841 4.894 1.00 95.56 119 ASP A C 1
ATOM 876 O O . ASP A 1 119 ? -5.821 6.626 5.086 1.00 95.56 119 ASP A O 1
ATOM 880 N N . LEU A 1 120 ? -6.496 8.390 3.902 1.00 95.19 120 LEU A N 1
ATOM 881 C CA . LEU A 1 120 ? -7.038 7.623 2.785 1.00 95.19 120 LEU A CA 1
ATOM 882 C C . LEU A 1 120 ? -6.002 7.623 1.661 1.00 95.19 120 LEU A C 1
ATOM 884 O O . LEU A 1 120 ? -5.693 8.686 1.122 1.00 95.19 120 LEU A O 1
ATOM 888 N N . GLU A 1 121 ? -5.491 6.447 1.306 1.00 95.75 121 GLU A N 1
ATOM 889 C CA . GLU A 1 121 ? -4.507 6.269 0.239 1.00 95.75 121 GLU A CA 1
ATOM 890 C C . GLU A 1 121 ? -5.208 5.787 -1.035 1.00 95.75 121 GLU A C 1
ATOM 892 O O . GLU A 1 121 ? -5.604 4.630 -1.155 1.00 95.75 121 GLU A O 1
ATOM 897 N N . PHE A 1 122 ? -5.377 6.670 -2.014 1.00 95.06 122 PHE A N 1
ATOM 898 C CA . PHE A 1 122 ? -5.972 6.322 -3.300 1.00 95.06 122 PHE A CA 1
ATOM 899 C C . PHE A 1 122 ? -4.901 5.833 -4.273 1.00 95.06 122 PHE A C 1
ATOM 901 O O . PHE A 1 122 ? -4.050 6.611 -4.699 1.00 95.06 122 PHE A O 1
ATOM 908 N N . LEU A 1 123 ? -4.986 4.566 -4.671 1.00 94.88 123 LEU A N 1
ATOM 909 C CA . LEU A 1 123 ? -4.049 3.885 -5.563 1.00 94.88 123 LEU A CA 1
ATOM 910 C C . LEU A 1 123 ? -4.689 3.706 -6.937 1.00 94.88 123 LEU A C 1
ATOM 912 O O . LEU A 1 123 ? -5.698 3.014 -7.070 1.00 94.88 123 LEU A O 1
ATOM 916 N N . GLN A 1 124 ? -4.100 4.296 -7.970 1.00 93.00 124 GLN A N 1
ATOM 917 C CA . GLN A 1 124 ? -4.591 4.215 -9.343 1.00 93.00 124 GLN A CA 1
ATOM 918 C C . GLN A 1 124 ? -3.489 3.699 -10.267 1.00 93.00 124 GLN A C 1
ATOM 920 O O . GLN A 1 124 ? -2.360 4.182 -10.223 1.00 93.00 124 GLN A O 1
ATOM 925 N N . ASN A 1 125 ? -3.834 2.769 -11.163 1.00 92.06 125 ASN A N 1
ATOM 926 C CA . ASN A 1 125 ? -2.931 2.319 -12.226 1.00 92.06 125 ASN A CA 1
ATOM 927 C C . ASN A 1 125 ? -2.377 3.525 -13.018 1.00 92.06 125 ASN A C 1
ATOM 929 O O . ASN A 1 125 ? -3.147 4.363 -13.504 1.00 92.06 125 ASN A O 1
ATOM 933 N N . PHE A 1 126 ? -1.049 3.618 -13.153 1.00 91.31 126 PHE A N 1
ATOM 934 C CA . PHE A 1 126 ? -0.422 4.716 -13.877 1.00 91.31 126 PHE A CA 1
ATOM 935 C C . PHE A 1 126 ? -0.680 4.677 -15.393 1.00 91.31 126 PHE A C 1
ATOM 937 O O . PHE A 1 126 ? -0.949 5.719 -16.000 1.00 91.31 126 PHE A O 1
ATOM 944 N N . ASP A 1 127 ? -0.618 3.508 -16.024 1.00 84.56 127 ASP A N 1
ATOM 945 C CA . ASP A 1 127 ? -0.908 3.359 -17.450 1.00 84.56 127 ASP A CA 1
ATOM 946 C C . ASP A 1 127 ? -1.873 2.187 -17.669 1.00 84.56 127 ASP A C 1
ATOM 948 O O . ASP A 1 127 ? -1.472 1.024 -17.581 1.00 84.56 127 ASP A O 1
ATOM 952 N N . PRO A 1 128 ? -3.150 2.451 -18.003 1.00 75.38 128 PRO A N 1
ATOM 953 C CA . PRO A 1 128 ? -4.133 1.393 -18.226 1.00 75.38 128 PRO A CA 1
ATOM 954 C C . PRO A 1 128 ? -3.792 0.485 -19.416 1.00 75.38 128 PRO A C 1
ATOM 956 O O . PRO A 1 128 ? -4.373 -0.590 -19.538 1.00 75.38 128 PRO A O 1
ATOM 959 N N . ARG A 1 129 ? -2.856 0.883 -20.289 1.00 76.75 129 ARG A N 1
ATOM 960 C CA . ARG A 1 129 ? -2.378 0.057 -21.409 1.00 76.75 129 ARG A CA 1
ATOM 961 C C . ARG A 1 129 ? -1.341 -0.977 -20.974 1.00 76.75 129 ARG A C 1
ATOM 963 O O . ARG A 1 129 ? -1.081 -1.919 -21.716 1.00 76.75 129 ARG A O 1
ATOM 970 N N . GLN A 1 130 ? -0.742 -0.809 -19.797 1.00 70.69 130 GLN A N 1
ATOM 971 C CA . GLN A 1 130 ? 0.199 -1.764 -19.232 1.00 70.69 130 GLN A CA 1
ATOM 972 C C . GLN A 1 130 ? -0.558 -2.740 -18.321 1.00 70.69 130 GLN A C 1
ATOM 974 O O . GLN A 1 130 ? -1.039 -2.384 -17.243 1.00 70.69 130 GLN A O 1
ATOM 979 N N . SER A 1 131 ? -0.670 -3.997 -18.752 1.00 62.88 131 SER A N 1
ATOM 980 C CA . SER A 1 131 ? -1.173 -5.074 -17.901 1.00 62.88 131 SER A CA 1
ATOM 981 C C . SER A 1 131 ? -0.059 -5.524 -16.954 1.00 62.88 131 SER A C 1
ATOM 983 O O . SER A 1 131 ? 0.899 -6.176 -17.380 1.00 62.88 131 SER A O 1
ATOM 985 N N . GLY A 1 132 ? -0.163 -5.165 -15.676 1.00 63.88 132 GLY A N 1
ATOM 986 C CA . GLY A 1 132 ? 0.727 -5.702 -14.649 1.00 63.88 132 GLY A CA 1
ATOM 987 C C . GLY A 1 132 ? 0.497 -7.205 -14.469 1.00 63.88 132 GLY A C 1
ATOM 988 O O . GLY A 1 132 ? -0.638 -7.681 -14.526 1.00 63.88 132 GLY A O 1
ATOM 989 N N . HIS A 1 133 ? 1.579 -7.951 -14.268 1.00 71.38 133 HIS A N 1
ATOM 990 C CA . HIS A 1 133 ? 1.532 -9.337 -13.812 1.00 71.38 133 HIS A CA 1
ATOM 991 C C . HIS A 1 133 ? 1.813 -9.339 -12.309 1.00 71.38 133 HIS A C 1
ATOM 993 O O . HIS A 1 133 ? 2.607 -8.524 -11.847 1.00 71.38 133 HIS A O 1
ATOM 999 N N . VAL A 1 134 ? 1.147 -10.212 -11.556 1.00 70.44 134 VAL A N 1
ATOM 1000 C CA . VAL A 1 134 ? 1.373 -10.365 -10.114 1.00 70.44 134 VAL A CA 1
ATOM 1001 C C . VAL A 1 134 ? 2.050 -11.711 -9.909 1.00 70.44 134 VAL A C 1
ATOM 1003 O O . VAL A 1 134 ? 1.383 -12.738 -10.032 1.00 70.44 134 VAL A O 1
ATOM 1006 N N . ASP A 1 135 ? 3.349 -11.710 -9.613 1.00 71.94 135 ASP A N 1
ATOM 1007 C CA . ASP A 1 135 ? 4.051 -12.940 -9.251 1.00 71.94 135 ASP A CA 1
ATOM 1008 C C . ASP A 1 135 ? 3.819 -13.240 -7.773 1.00 71.94 135 ASP A C 1
ATOM 1010 O O . ASP A 1 135 ? 4.086 -12.424 -6.891 1.00 71.94 135 ASP A O 1
ATOM 1014 N N . HIS A 1 136 ? 3.322 -14.437 -7.486 1.00 73.25 136 HIS A N 1
ATOM 1015 C CA . HIS A 1 136 ? 3.163 -14.899 -6.115 1.00 73.25 136 HIS A CA 1
ATOM 1016 C C . HIS A 1 136 ? 4.475 -15.510 -5.608 1.00 73.25 136 HIS A C 1
ATOM 1018 O O . HIS A 1 136 ? 5.072 -16.344 -6.284 1.00 73.25 136 HIS A O 1
ATOM 1024 N N . GLY A 1 137 ? 4.897 -15.137 -4.395 1.00 66.88 137 GLY A N 1
ATOM 1025 C CA . GLY A 1 137 ? 6.074 -15.717 -3.732 1.00 66.88 137 GLY A CA 1
ATOM 1026 C C . GLY A 1 137 ? 7.390 -14.960 -3.937 1.00 66.88 137 GLY A C 1
ATOM 1027 O O . GLY A 1 137 ? 8.419 -15.414 -3.444 1.00 66.88 137 GLY A O 1
ATOM 1028 N N . ALA A 1 138 ? 7.364 -13.811 -4.614 1.00 69.25 138 ALA A N 1
ATOM 1029 C CA . ALA A 1 138 ? 8.465 -12.850 -4.655 1.00 69.25 138 ALA A CA 1
ATOM 1030 C C . ALA A 1 138 ? 8.091 -11.570 -3.888 1.00 69.25 138 ALA A C 1
ATOM 1032 O O . ALA A 1 138 ? 6.912 -11.323 -3.625 1.00 69.25 138 ALA A O 1
ATOM 1033 N N . ALA A 1 139 ? 9.091 -10.758 -3.532 1.00 70.50 139 ALA A N 1
ATOM 1034 C CA . ALA A 1 139 ? 8.847 -9.433 -2.969 1.00 70.50 139 ALA A CA 1
ATOM 1035 C C . ALA A 1 139 ? 8.101 -8.550 -3.985 1.00 70.50 139 ALA A C 1
ATOM 1037 O O . ALA A 1 139 ? 8.422 -8.571 -5.174 1.00 70.50 139 ALA A O 1
ATOM 1038 N N . GLY A 1 140 ? 7.127 -7.778 -3.494 1.00 76.62 140 GLY A N 1
ATOM 1039 C CA . GLY A 1 140 ? 6.316 -6.877 -4.312 1.00 76.62 140 GLY A CA 1
ATOM 1040 C C . GLY A 1 140 ? 7.156 -5.826 -5.043 1.00 76.62 140 GLY A C 1
ATOM 1041 O O . GLY A 1 140 ? 8.085 -5.260 -4.466 1.00 76.62 140 GLY A O 1
ATOM 1042 N N . THR A 1 141 ? 6.805 -5.547 -6.296 1.00 86.38 141 THR A N 1
ATOM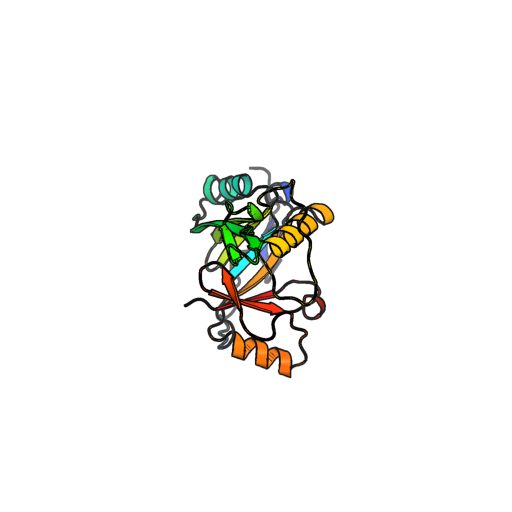 1043 C CA . THR A 1 141 ? 7.360 -4.450 -7.109 1.00 86.38 141 THR A CA 1
ATOM 1044 C C . THR A 1 141 ? 6.257 -3.470 -7.505 1.00 86.38 141 THR A C 1
ATOM 1046 O O . THR A 1 141 ? 5.084 -3.844 -7.539 1.00 86.38 141 THR A O 1
ATOM 1049 N N . THR A 1 142 ? 6.602 -2.233 -7.882 1.00 88.31 142 THR A N 1
ATOM 1050 C CA . THR A 1 142 ? 5.595 -1.252 -8.330 1.00 88.31 142 THR A CA 1
ATOM 1051 C C . THR A 1 142 ? 4.797 -1.772 -9.529 1.00 88.31 142 THR A C 1
ATOM 1053 O O . THR A 1 142 ? 3.592 -1.532 -9.628 1.00 88.31 142 THR A O 1
ATOM 1056 N N . ARG A 1 143 ? 5.423 -2.535 -10.436 1.00 89.12 143 ARG A N 1
ATOM 1057 C CA . ARG A 1 143 ? 4.722 -3.208 -11.538 1.00 89.12 143 ARG A CA 1
ATOM 1058 C C . ARG A 1 143 ? 3.700 -4.235 -11.054 1.00 89.12 143 ARG A C 1
ATOM 1060 O O . ARG A 1 143 ? 2.605 -4.319 -11.622 1.00 89.12 143 ARG A O 1
ATOM 1067 N N . GLN A 1 144 ? 4.041 -5.025 -10.040 1.00 89.12 144 GLN A N 1
ATOM 1068 C CA . GLN A 1 144 ? 3.113 -5.992 -9.454 1.00 89.12 144 GLN A CA 1
ATOM 1069 C C . GLN A 1 144 ? 1.973 -5.288 -8.719 1.00 89.12 144 GLN A C 1
ATOM 1071 O O . GLN A 1 144 ? 0.817 -5.671 -8.903 1.00 89.12 144 GLN A O 1
ATOM 1076 N N . ASP A 1 145 ? 2.263 -4.214 -7.985 1.00 90.12 145 ASP A N 1
ATOM 1077 C CA . ASP A 1 145 ? 1.248 -3.414 -7.297 1.00 90.12 145 ASP A CA 1
ATOM 1078 C C . ASP A 1 145 ? 0.282 -2.769 -8.305 1.00 90.12 145 ASP A C 1
ATOM 1080 O O . ASP A 1 145 ? -0.939 -2.860 -8.147 1.00 90.12 145 ASP A O 1
ATOM 1084 N N . GLN A 1 146 ? 0.791 -2.227 -9.421 1.00 91.81 146 GLN A N 1
ATOM 1085 C CA . GLN A 1 146 ? -0.038 -1.771 -10.545 1.00 91.81 146 GLN A CA 1
ATOM 1086 C C . GLN A 1 146 ? -0.974 -2.880 -11.043 1.00 91.81 146 GLN A C 1
ATOM 1088 O O . GLN A 1 146 ? -2.169 -2.644 -11.251 1.00 91.81 146 GLN A O 1
ATOM 1093 N N . GLY A 1 147 ? -0.441 -4.088 -11.242 1.00 90.94 147 GLY A N 1
ATOM 1094 C CA . GLY A 1 147 ? -1.215 -5.256 -11.660 1.00 90.94 147 GLY A CA 1
ATOM 1095 C C . GLY A 1 147 ? -2.302 -5.631 -10.655 1.00 90.94 147 GLY A C 1
ATOM 1096 O O . GLY A 1 147 ? -3.446 -5.871 -11.049 1.00 90.94 147 GLY A O 1
ATOM 1097 N N . ALA A 1 148 ? -1.974 -5.629 -9.362 1.00 90.62 148 ALA A N 1
ATOM 1098 C CA . ALA A 1 148 ? -2.903 -5.929 -8.280 1.00 90.62 148 ALA A CA 1
ATOM 1099 C C . ALA A 1 148 ? -4.057 -4.917 -8.235 1.00 90.62 148 ALA A C 1
ATOM 1101 O O . ALA A 1 148 ? -5.221 -5.324 -8.230 1.00 90.62 148 ALA A O 1
ATOM 1102 N N . ILE A 1 149 ? -3.757 -3.617 -8.311 1.00 92.75 149 ILE A N 1
ATOM 1103 C CA . ILE A 1 149 ? -4.763 -2.548 -8.32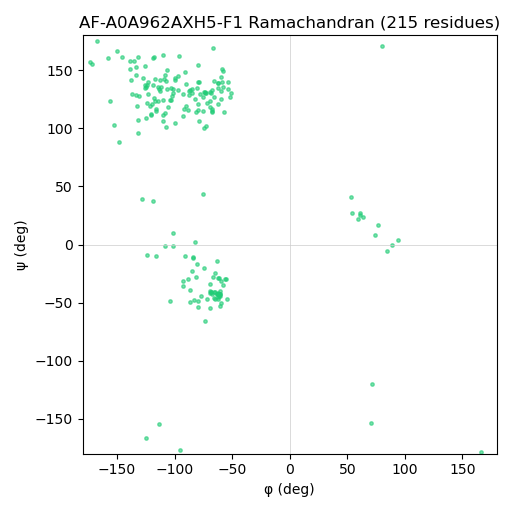9 1.00 92.75 149 ILE A CA 1
ATOM 1104 C C . ILE A 1 149 ? -5.629 -2.620 -9.589 1.00 92.75 149 ILE A C 1
ATOM 1106 O O . ILE A 1 149 ? -6.857 -2.596 -9.492 1.00 92.75 149 ILE A O 1
ATOM 1110 N N . ALA A 1 150 ? -5.033 -2.779 -10.773 1.00 91.94 150 ALA A N 1
ATOM 1111 C CA . ALA A 1 150 ? -5.785 -2.905 -12.023 1.00 91.94 150 ALA A CA 1
ATOM 1112 C C . ALA A 1 150 ? -6.719 -4.130 -12.015 1.00 91.94 150 ALA A C 1
ATOM 1114 O O . ALA A 1 150 ? -7.885 -4.048 -12.419 1.00 91.94 150 ALA A O 1
ATOM 1115 N N . LYS A 1 151 ? -6.235 -5.270 -11.507 1.00 90.88 151 LYS A N 1
ATOM 1116 C CA . LYS A 1 151 ? -7.033 -6.491 -11.340 1.00 90.88 151 LYS A CA 1
ATOM 1117 C C . LYS A 1 151 ? -8.145 -6.303 -10.310 1.00 90.88 151 LYS A C 1
ATOM 1119 O O . LYS A 1 151 ? -9.263 -6.764 -10.536 1.00 90.88 151 LYS A O 1
ATOM 1124 N N . PHE A 1 152 ? -7.875 -5.624 -9.198 1.00 91.56 152 PHE A N 1
ATOM 1125 C CA . PHE A 1 152 ? -8.889 -5.329 -8.189 1.00 91.56 152 PHE A CA 1
ATOM 1126 C C . PHE A 1 152 ? -10.017 -4.484 -8.788 1.00 91.56 152 PHE A C 1
ATOM 1128 O O . PHE A 1 152 ? -11.173 -4.900 -8.747 1.00 91.56 152 PHE A O 1
ATOM 1135 N N . VAL A 1 153 ? -9.676 -3.360 -9.427 1.00 90.62 153 VAL A N 1
ATOM 1136 C CA . VAL A 1 153 ? -10.661 -2.443 -10.021 1.00 90.62 153 VAL A CA 1
ATOM 1137 C C . VAL A 1 153 ? -11.476 -3.127 -11.120 1.00 90.62 153 VAL A C 1
ATOM 1139 O O . VAL A 1 153 ? -12.693 -2.971 -11.157 1.00 90.62 153 VAL A O 1
ATOM 1142 N N . SER A 1 154 ? -10.847 -3.919 -11.993 1.00 90.62 154 SER A N 1
ATOM 1143 C CA . SER A 1 154 ? -11.566 -4.620 -13.071 1.00 90.62 154 SER A CA 1
ATOM 1144 C C . SER A 1 154 ? -12.480 -5.744 -12.575 1.00 90.62 154 SER A C 1
ATOM 1146 O O . SER A 1 154 ? -13.538 -5.963 -13.157 1.00 90.62 154 SER A O 1
ATOM 1148 N N . SER A 1 155 ? -12.101 -6.452 -11.507 1.00 90.62 155 SER A N 1
ATOM 1149 C CA . SER A 1 155 ? -12.875 -7.594 -10.994 1.00 90.62 155 SER A CA 1
ATOM 1150 C C . SER A 1 155 ? -13.947 -7.218 -9.972 1.00 90.62 155 SER A C 1
ATOM 1152 O O . SER A 1 155 ? -14.954 -7.916 -9.869 1.00 90.62 155 SER A O 1
ATOM 1154 N N . ARG A 1 156 ? -13.736 -6.148 -9.197 1.00 88.56 156 ARG A N 1
ATOM 1155 C CA . ARG A 1 156 ? -14.599 -5.764 -8.064 1.00 88.56 156 ARG A CA 1
ATOM 1156 C C . ARG A 1 156 ? -15.152 -4.344 -8.163 1.00 88.56 156 ARG A C 1
ATOM 1158 O O . ARG A 1 156 ? -16.018 -3.986 -7.371 1.00 88.56 156 ARG A O 1
ATOM 1165 N N . GLY A 1 157 ? -14.674 -3.551 -9.119 1.00 90.44 157 GLY A N 1
ATOM 1166 C CA . GLY A 1 157 ? -14.813 -2.100 -9.084 1.00 90.44 157 GLY A CA 1
ATOM 1167 C C . GLY A 1 157 ? -13.777 -1.456 -8.160 1.00 90.44 157 GLY A C 1
ATOM 1168 O O . GLY A 1 157 ? -13.045 -2.132 -7.434 1.00 90.44 157 GLY A O 1
ATOM 1169 N N . ALA A 1 158 ? -13.703 -0.126 -8.204 1.00 90.25 158 ALA A N 1
ATOM 1170 C CA . ALA A 1 158 ? -12.939 0.633 -7.221 1.00 90.25 158 ALA A CA 1
ATOM 1171 C C . ALA A 1 158 ? -13.467 0.354 -5.799 1.00 90.25 158 ALA A C 1
ATOM 1173 O O . ALA A 1 158 ? -14.638 0.007 -5.619 1.00 90.25 158 ALA A O 1
ATOM 1174 N N . GLY A 1 159 ? -12.602 0.458 -4.789 1.00 90.38 159 GLY A N 1
ATOM 1175 C CA . GLY A 1 159 ? -13.003 0.170 -3.416 1.00 90.38 159 GLY A CA 1
ATOM 1176 C C . GLY A 1 159 ? -11.857 0.015 -2.424 1.00 90.38 159 GLY A C 1
ATOM 1177 O O . GLY A 1 159 ? -10.685 0.144 -2.771 1.00 90.38 159 GLY A O 1
ATOM 1178 N N . LEU A 1 160 ? -12.216 -0.278 -1.170 1.00 92.19 160 LEU A N 1
ATOM 1179 C CA . LEU A 1 160 ? -11.262 -0.541 -0.092 1.00 92.19 160 LEU A CA 1
ATOM 1180 C C . LEU A 1 160 ? -10.427 -1.785 -0.424 1.00 92.19 160 LEU A C 1
ATOM 1182 O O . LEU A 1 160 ? -10.971 -2.875 -0.605 1.00 92.19 160 LEU A O 1
ATOM 1186 N N . HIS A 1 161 ? -9.116 -1.601 -0.497 1.00 93.50 161 HIS A N 1
ATOM 1187 C CA . HIS A 1 161 ? -8.154 -2.598 -0.943 1.00 93.50 161 HIS A CA 1
ATOM 1188 C C . HIS A 1 161 ? -7.377 -3.211 0.224 1.00 93.50 161 HIS A C 1
ATOM 1190 O O . HIS A 1 161 ? -7.261 -4.434 0.307 1.00 93.50 161 HIS A O 1
ATOM 1196 N N . HIS A 1 162 ? -6.847 -2.381 1.124 1.00 95.31 162 HIS A N 1
ATOM 1197 C CA . HIS A 1 162 ? -6.026 -2.848 2.239 1.00 95.31 162 HIS A CA 1
ATOM 1198 C C . HIS A 1 162 ? -6.148 -1.935 3.468 1.00 95.31 162 HIS A C 1
ATOM 1200 O O . HIS A 1 162 ? -6.654 -0.814 3.379 1.00 95.31 162 HIS A O 1
ATOM 1206 N N . VAL A 1 163 ? -5.669 -2.421 4.614 1.00 97.38 163 VAL A N 1
ATOM 1207 C CA . VAL A 1 163 ? -5.560 -1.654 5.864 1.00 97.38 163 VAL A CA 1
ATOM 1208 C C . VAL A 1 163 ? -4.113 -1.663 6.340 1.00 97.38 163 VAL A C 1
ATOM 1210 O O . VAL A 1 163 ? -3.506 -2.730 6.445 1.00 97.38 163 VAL A O 1
ATOM 1213 N N . ALA A 1 164 ? -3.586 -0.482 6.648 1.00 97.06 164 ALA A N 1
ATOM 1214 C CA . ALA A 1 164 ? -2.232 -0.291 7.141 1.00 97.06 164 ALA A CA 1
ATOM 1215 C C . ALA A 1 164 ? -2.215 0.038 8.626 1.00 97.06 164 ALA A C 1
ATOM 1217 O O . ALA A 1 164 ? -2.976 0.889 9.092 1.00 97.06 164 ALA A O 1
ATOM 1218 N N . LEU A 1 165 ? -1.340 -0.623 9.373 1.00 96.81 165 LEU A N 1
ATOM 1219 C CA . LEU A 1 165 ? -1.188 -0.432 10.809 1.00 96.81 165 LEU A CA 1
ATOM 1220 C C . LEU A 1 165 ? 0.206 0.106 11.106 1.00 96.81 165 LEU A C 1
ATOM 1222 O O . LEU A 1 165 ? 1.200 -0.527 10.756 1.00 96.81 165 LEU A O 1
ATOM 1226 N N . LYS A 1 166 ? 0.277 1.252 11.783 1.00 95.81 166 LYS A N 1
ATOM 1227 C CA . LYS A 1 166 ? 1.561 1.829 12.170 1.00 95.81 166 LYS A CA 1
ATOM 1228 C C . LYS A 1 166 ? 2.173 1.031 13.318 1.00 95.81 166 LYS A C 1
ATOM 1230 O O . LYS A 1 166 ? 1.496 0.780 14.321 1.00 95.81 166 LYS A O 1
ATOM 1235 N N . THR A 1 167 ? 3.444 0.674 13.183 1.00 96.62 167 THR A N 1
ATOM 1236 C CA . THR A 1 167 ? 4.221 -0.027 14.210 1.00 96.62 167 THR A CA 1
ATOM 1237 C C . THR A 1 167 ? 5.600 0.615 14.393 1.00 96.62 167 THR A C 1
ATOM 1239 O O . THR A 1 167 ? 6.163 1.103 13.412 1.00 96.62 167 THR A O 1
ATOM 1242 N N . PRO A 1 168 ? 6.150 0.626 15.622 1.00 95.56 168 PRO A N 1
ATOM 1243 C CA . PRO A 1 168 ? 7.517 1.080 15.867 1.00 95.56 168 PRO A CA 1
ATOM 1244 C C . PRO A 1 168 ? 8.578 -0.010 15.622 1.00 95.56 168 PRO A C 1
ATOM 1246 O O . PRO A 1 168 ? 9.763 0.305 15.646 1.00 95.56 168 PRO A O 1
ATOM 1249 N N . ASP A 1 169 ? 8.175 -1.279 15.459 1.00 96.12 169 ASP A N 1
ATOM 1250 C CA . ASP A 1 169 ? 9.076 -2.424 15.254 1.00 96.12 169 ASP A CA 1
ATOM 1251 C C . ASP A 1 169 ? 8.400 -3.487 14.374 1.00 96.12 169 ASP A C 1
ATOM 1253 O O . ASP A 1 169 ? 7.734 -4.419 14.848 1.00 96.12 169 ASP A O 1
ATOM 1257 N N . ILE A 1 170 ? 8.559 -3.332 13.064 1.00 97.06 170 ILE A N 1
ATOM 1258 C CA . ILE A 1 170 ? 7.949 -4.196 12.059 1.00 97.06 170 ILE A CA 1
ATOM 1259 C C . ILE A 1 170 ? 8.484 -5.623 12.129 1.00 97.06 170 ILE A C 1
ATOM 1261 O O . ILE A 1 170 ? 7.706 -6.573 12.033 1.00 97.06 170 ILE A O 1
ATOM 1265 N N . ASP A 1 171 ? 9.790 -5.793 12.331 1.00 97.00 171 ASP A N 1
ATOM 1266 C CA . ASP A 1 171 ? 10.414 -7.114 12.363 1.00 97.00 171 ASP A CA 1
ATOM 1267 C C . ASP A 1 171 ? 9.977 -7.875 13.616 1.00 97.00 171 ASP A C 1
ATOM 1269 O O . ASP A 1 171 ? 9.644 -9.061 13.535 1.00 97.00 171 ASP A O 1
ATOM 1273 N N . GLY A 1 172 ? 9.877 -7.193 14.759 1.00 97.06 172 GLY A N 1
ATOM 1274 C CA . GLY A 1 172 ? 9.339 -7.767 15.986 1.00 97.06 172 GLY A CA 1
ATOM 1275 C C . GLY A 1 172 ? 7.874 -8.180 15.858 1.00 97.06 172 GLY A C 1
ATOM 1276 O O . GLY A 1 172 ? 7.503 -9.269 16.310 1.00 97.06 172 GLY A O 1
ATOM 1277 N N . VAL A 1 173 ? 7.026 -7.362 15.224 1.00 97.06 173 VAL A N 1
ATOM 1278 C CA . VAL A 1 173 ? 5.612 -7.713 14.996 1.00 97.06 173 VAL A CA 1
ATOM 1279 C C . VAL A 1 173 ? 5.475 -8.904 14.050 1.00 97.06 173 VAL A C 1
ATOM 1281 O O . VAL A 1 173 ? 4.740 -9.844 14.366 1.00 97.06 173 VAL A O 1
ATOM 1284 N N . LEU A 1 174 ? 6.200 -8.909 12.929 1.00 97.44 174 LEU A N 1
ATOM 1285 C CA . LEU A 1 174 ? 6.184 -10.024 11.979 1.00 97.44 174 LEU A CA 1
ATOM 1286 C C . LEU A 1 174 ? 6.679 -11.316 12.640 1.00 97.44 174 LEU A C 1
ATOM 1288 O O . LEU A 1 174 ? 6.011 -12.342 12.531 1.00 97.44 174 LEU A O 1
ATOM 1292 N N . ALA A 1 175 ? 7.769 -11.267 13.409 1.00 97.50 175 ALA A N 1
ATOM 1293 C CA . ALA A 1 175 ? 8.287 -12.430 14.127 1.00 97.50 175 ALA A CA 1
ATOM 1294 C C . ALA A 1 175 ? 7.279 -12.994 15.145 1.00 97.50 175 ALA A C 1
ATOM 1296 O O . ALA A 1 175 ? 7.089 -14.210 15.222 1.00 97.50 175 ALA A O 1
ATOM 1297 N N . ARG A 1 176 ? 6.587 -12.130 15.904 1.00 96.44 176 ARG A N 1
ATOM 1298 C CA . ARG A 1 176 ? 5.541 -12.553 16.856 1.00 96.44 176 ARG A CA 1
ATOM 1299 C C . ARG A 1 176 ? 4.370 -13.236 16.152 1.00 96.44 176 ARG A C 1
ATOM 1301 O O . ARG A 1 176 ? 3.871 -14.246 16.644 1.00 96.44 176 ARG A O 1
ATOM 1308 N N . LEU A 1 177 ? 3.930 -12.694 15.017 1.00 96.69 177 LEU A N 1
ATOM 1309 C CA . LEU A 1 177 ? 2.839 -13.270 14.230 1.00 96.69 177 LEU A CA 1
ATOM 1310 C C . LEU A 1 177 ? 3.239 -14.604 13.598 1.00 96.69 177 LEU A C 1
ATOM 1312 O O . LEU A 1 177 ? 2.450 -15.548 13.631 1.00 96.69 177 LEU A O 1
ATOM 1316 N N . ASP A 1 178 ? 4.465 -14.706 13.087 1.00 96.56 178 ASP A N 1
ATOM 1317 C CA . ASP A 1 178 ? 4.982 -15.950 12.521 1.00 96.56 178 ASP A CA 1
ATOM 1318 C C . ASP A 1 178 ? 5.062 -17.057 13.579 1.00 96.56 178 ASP A C 1
ATOM 1320 O O . ASP A 1 178 ? 4.577 -18.167 13.365 1.00 96.56 178 ASP A O 1
ATOM 1324 N N . ALA A 1 179 ? 5.573 -16.727 14.771 1.00 97.38 179 ALA A N 1
ATOM 1325 C CA . ALA A 1 179 ? 5.611 -17.643 15.911 1.00 97.38 179 ALA A CA 1
ATOM 1326 C C . ALA A 1 179 ? 4.209 -18.088 16.367 1.00 97.38 179 ALA A C 1
ATOM 1328 O O . ALA A 1 179 ? 4.043 -19.198 16.872 1.00 97.38 179 ALA A O 1
ATOM 1329 N N . ALA A 1 180 ? 3.191 -17.248 16.161 1.00 96.81 180 ALA A N 1
ATOM 1330 C CA . ALA A 1 180 ? 1.790 -17.572 16.418 1.00 96.81 180 ALA A CA 1
ATOM 1331 C C . ALA A 1 180 ? 1.114 -18.359 15.273 1.00 96.81 180 ALA A C 1
ATOM 1333 O O . ALA A 1 180 ? -0.080 -18.650 15.352 1.00 96.81 180 ALA A O 1
ATOM 1334 N N . GLY A 1 181 ? 1.845 -18.708 14.208 1.00 96.25 181 GLY A N 1
ATOM 1335 C CA . GLY A 1 181 ? 1.328 -19.463 13.065 1.00 96.25 181 GLY A CA 1
ATOM 1336 C C . GLY A 1 181 ? 0.476 -18.637 12.097 1.00 96.25 181 GLY A C 1
ATOM 1337 O O . GLY A 1 181 ? -0.275 -19.203 11.297 1.00 96.25 181 GLY A O 1
ATOM 1338 N N . VAL A 1 182 ? 0.560 -17.305 12.155 1.00 96.88 182 VAL A N 1
ATOM 1339 C CA . VAL A 1 182 ? -0.121 -16.423 11.201 1.00 96.88 182 VAL A CA 1
ATOM 1340 C C . VAL A 1 182 ? 0.604 -16.486 9.858 1.00 96.88 182 VAL A C 1
ATOM 1342 O O . VAL A 1 182 ? 1.818 -16.339 9.774 1.00 96.88 182 VAL A O 1
ATOM 1345 N N . GLY A 1 183 ? -0.149 -16.690 8.777 1.00 95.50 183 GLY A N 1
ATOM 1346 C CA . GLY A 1 183 ? 0.398 -16.687 7.427 1.00 95.50 183 GLY A CA 1
ATOM 1347 C C . GLY A 1 183 ? 0.824 -15.279 7.021 1.00 95.50 183 GLY A C 1
ATOM 1348 O O . GLY A 1 183 ? -0.010 -14.379 6.925 1.00 95.50 183 GLY A O 1
ATOM 1349 N N . LEU A 1 184 ? 2.113 -15.101 6.747 1.00 95.19 184 LEU A N 1
ATOM 1350 C CA . LEU A 1 184 ? 2.703 -13.837 6.307 1.00 95.19 184 LEU A CA 1
ATOM 1351 C C . LEU A 1 184 ? 3.062 -13.890 4.821 1.00 95.19 184 LEU A C 1
ATOM 1353 O O . LEU A 1 184 ? 3.382 -14.958 4.297 1.00 95.19 184 LEU A O 1
ATOM 1357 N N . ILE A 1 185 ? 3.012 -12.734 4.161 1.00 92.69 185 ILE A N 1
ATOM 1358 C CA . ILE A 1 185 ? 3.614 -12.539 2.836 1.00 92.69 185 ILE A CA 1
ATOM 1359 C C . ILE A 1 185 ? 5.080 -12.145 3.022 1.00 92.69 185 ILE A C 1
ATOM 1361 O O . ILE A 1 185 ? 5.957 -12.787 2.449 1.00 92.69 185 ILE A O 1
ATOM 1365 N N . ASP A 1 186 ? 5.347 -11.156 3.878 1.00 92.94 186 ASP A N 1
ATOM 1366 C CA . ASP A 1 186 ? 6.704 -10.714 4.201 1.00 92.94 186 ASP A CA 1
ATOM 1367 C C . ASP A 1 186 ? 7.131 -11.260 5.568 1.00 92.94 186 ASP A C 1
ATOM 1369 O O . ASP A 1 186 ? 6.424 -11.106 6.563 1.00 92.94 186 ASP A O 1
ATOM 1373 N N . LYS A 1 187 ? 8.299 -11.909 5.626 1.00 92.94 187 LYS A N 1
ATOM 1374 C CA . LYS A 1 187 ? 8.877 -12.423 6.883 1.00 92.94 187 LYS A CA 1
ATOM 1375 C C . LYS A 1 187 ? 9.677 -11.373 7.653 1.00 92.94 187 LYS A C 1
ATOM 1377 O O . LYS A 1 187 ? 9.847 -11.504 8.857 1.00 92.94 187 LYS A O 1
ATOM 1382 N N . THR A 1 188 ? 10.151 -10.349 6.955 1.00 93.81 188 THR A N 1
ATOM 1383 C CA . THR A 1 188 ? 10.877 -9.199 7.499 1.00 93.81 188 THR A CA 1
ATOM 1384 C C . THR A 1 188 ? 10.389 -7.944 6.794 1.00 93.81 188 THR A C 1
ATOM 1386 O O . THR A 1 188 ? 10.014 -8.013 5.620 1.00 93.81 188 THR A O 1
ATOM 1389 N N . GLY A 1 189 ? 10.438 -6.796 7.464 1.00 93.81 189 GLY A N 1
ATOM 1390 C CA . GLY A 1 189 ? 10.067 -5.527 6.854 1.00 93.81 189 GLY A CA 1
ATOM 1391 C C . GLY A 1 189 ? 10.979 -5.193 5.677 1.00 93.81 189 GLY A C 1
ATOM 1392 O O . GLY A 1 189 ? 12.206 -5.298 5.778 1.00 93.81 189 GLY A O 1
ATOM 1393 N N . ARG A 1 190 ? 10.392 -4.757 4.568 1.00 91.75 190 ARG A N 1
ATOM 1394 C CA . ARG A 1 190 ? 11.108 -4.346 3.350 1.00 91.75 190 ARG A CA 1
ATOM 1395 C C . ARG A 1 190 ? 10.851 -2.871 3.046 1.00 91.75 190 ARG A C 1
ATOM 1397 O O . ARG A 1 190 ? 9.869 -2.333 3.549 1.00 91.75 190 ARG A O 1
ATOM 1404 N N . PRO A 1 191 ? 11.685 -2.207 2.228 1.00 88.75 191 PRO A N 1
ATOM 1405 C CA . PRO A 1 191 ? 11.422 -0.832 1.815 1.00 88.75 191 PRO A CA 1
ATOM 1406 C C . PRO A 1 191 ? 10.021 -0.675 1.205 1.00 88.75 191 PRO A C 1
ATOM 1408 O O . PRO A 1 191 ? 9.603 -1.497 0.382 1.00 88.75 191 PRO A O 1
ATOM 1411 N N . GLY A 1 192 ? 9.311 0.366 1.635 1.00 84.31 192 GLY A N 1
ATOM 1412 C CA . GLY A 1 192 ? 7.982 0.738 1.157 1.00 84.31 192 GLY A CA 1
ATOM 1413 C C . GLY A 1 192 ? 7.918 2.178 0.648 1.00 84.31 192 GLY A C 1
ATOM 1414 O O . GLY A 1 192 ? 8.943 2.826 0.420 1.00 84.31 192 GLY A O 1
ATOM 1415 N N . SER A 1 193 ? 6.697 2.682 0.458 1.00 78.62 193 SER A N 1
ATOM 1416 C CA . SER A 1 193 ? 6.463 4.086 0.107 1.00 78.62 193 SER A CA 1
ATOM 1417 C C . SER A 1 193 ? 6.859 5.019 1.264 1.00 78.62 193 SER A C 1
ATOM 1419 O O . SER A 1 193 ? 7.164 4.584 2.376 1.00 78.62 193 SER A O 1
ATOM 1421 N N . ARG A 1 194 ? 6.912 6.333 0.999 1.00 78.88 194 ARG A N 1
ATOM 1422 C CA . ARG A 1 194 ? 7.173 7.378 2.016 1.00 78.88 194 ARG A CA 1
ATOM 1423 C C . ARG A 1 194 ? 8.457 7.188 2.849 1.00 78.88 194 ARG A C 1
ATOM 1425 O O . ARG A 1 194 ? 8.526 7.677 3.973 1.00 78.88 194 ARG A O 1
ATOM 1432 N N . ALA A 1 195 ? 9.469 6.514 2.295 1.00 80.56 195 ALA A N 1
ATOM 1433 C CA . ALA A 1 195 ? 10.726 6.173 2.975 1.00 80.56 195 ALA A CA 1
ATOM 1434 C C . ALA A 1 195 ? 10.562 5.312 4.250 1.00 80.56 195 ALA A C 1
ATOM 1436 O O . ALA A 1 195 ? 11.454 5.303 5.098 1.00 80.56 195 ALA A O 1
ATOM 1437 N N . GLY A 1 196 ? 9.440 4.597 4.382 1.00 89.00 196 GLY A N 1
ATOM 1438 C CA . GLY A 1 196 ? 9.182 3.652 5.468 1.00 89.00 196 GLY A CA 1
ATOM 1439 C C . GLY A 1 196 ? 9.518 2.204 5.106 1.00 89.00 196 GLY A C 1
ATOM 1440 O O . GLY A 1 196 ? 10.005 1.892 4.010 1.00 89.00 196 GLY A O 1
ATOM 1441 N N . ARG A 1 197 ? 9.227 1.300 6.042 1.00 94.19 197 ARG A N 1
ATOM 1442 C CA . ARG A 1 197 ? 9.266 -0.152 5.845 1.00 94.19 197 ARG A CA 1
ATOM 1443 C C . ARG A 1 197 ? 7.858 -0.718 5.913 1.00 94.19 197 ARG A C 1
ATOM 1445 O O . ARG A 1 197 ? 7.070 -0.312 6.758 1.00 94.19 197 ARG A O 1
ATOM 1452 N N . ILE A 1 198 ? 7.578 -1.702 5.066 1.00 95.00 198 ILE A N 1
ATOM 1453 C CA . ILE A 1 198 ? 6.282 -2.377 5.005 1.00 95.00 198 ILE A CA 1
ATOM 1454 C C . ILE A 1 198 ? 6.410 -3.891 5.139 1.00 95.00 198 ILE A C 1
ATOM 1456 O O . ILE A 1 198 ? 7.447 -4.474 4.808 1.00 95.00 198 ILE A O 1
ATOM 1460 N N . GLY A 1 199 ? 5.346 -4.525 5.630 1.00 95.50 199 GLY A N 1
ATOM 1461 C CA . GLY A 1 199 ? 5.275 -5.975 5.792 1.00 95.50 199 GLY A CA 1
ATOM 1462 C C . GLY A 1 199 ? 3.839 -6.482 5.814 1.00 95.50 199 GLY A C 1
ATOM 1463 O O . GLY A 1 199 ? 3.028 -6.034 6.624 1.00 95.50 199 GLY A O 1
ATOM 1464 N N . PHE A 1 200 ? 3.514 -7.412 4.919 1.00 95.50 200 PHE A N 1
ATOM 1465 C CA . PHE A 1 200 ? 2.144 -7.854 4.680 1.00 95.50 200 PHE A CA 1
ATOM 1466 C C . PHE A 1 200 ? 1.798 -9.174 5.373 1.00 95.50 200 PHE A C 1
ATOM 1468 O O . PHE A 1 200 ? 2.559 -10.147 5.368 1.00 95.50 200 PHE A O 1
ATOM 1475 N N . ILE A 1 201 ? 0.564 -9.240 5.871 1.00 96.19 201 ILE A N 1
ATOM 1476 C CA . ILE A 1 201 ? -0.083 -10.473 6.317 1.00 96.19 201 ILE A CA 1
ATOM 1477 C C . ILE A 1 201 ? -0.820 -11.089 5.130 1.00 96.19 201 ILE A C 1
ATOM 1479 O O . ILE A 1 201 ? -1.510 -10.398 4.376 1.00 96.19 201 ILE A O 1
ATOM 1483 N N . HIS A 1 202 ? -0.729 -12.408 4.975 1.00 93.88 202 HIS A N 1
ATOM 1484 C CA . HIS A 1 202 ? -1.467 -13.094 3.928 1.00 93.88 202 HIS A CA 1
ATOM 1485 C C . HIS A 1 202 ? -2.985 -12.998 4.200 1.00 93.88 202 HIS A C 1
ATOM 1487 O O . HIS A 1 202 ? -3.436 -13.438 5.262 1.00 93.88 202 HIS A O 1
ATOM 1493 N N . PRO A 1 203 ? -3.825 -12.529 3.249 1.00 92.88 203 PRO A N 1
ATOM 1494 C CA . PRO A 1 203 ? -5.256 -12.292 3.492 1.00 92.88 203 PRO A CA 1
ATOM 1495 C C . PRO A 1 203 ? -6.030 -13.508 4.009 1.00 92.88 203 PRO A C 1
ATOM 1497 O O . PRO A 1 203 ? -6.989 -13.371 4.765 1.00 92.88 203 PRO A O 1
ATOM 1500 N N . ARG A 1 204 ? -5.599 -14.723 3.637 1.00 94.19 204 ARG A N 1
ATOM 1501 C CA . ARG A 1 204 ? -6.162 -15.991 4.147 1.00 94.19 204 ARG A CA 1
ATOM 1502 C C . ARG A 1 204 ? -6.136 -16.089 5.677 1.00 94.19 204 ARG A C 1
ATOM 1504 O O . ARG A 1 204 ? -7.011 -16.735 6.240 1.00 94.19 204 ARG A O 1
ATOM 1511 N N . SER A 1 205 ? -5.169 -15.456 6.334 1.00 94.75 205 SER A N 1
ATOM 1512 C CA . SER A 1 205 ? -5.065 -15.433 7.794 1.00 94.75 205 SER A CA 1
ATOM 1513 C C . SER A 1 205 ? -5.921 -14.347 8.449 1.00 94.75 205 SER A C 1
ATOM 1515 O O . SER A 1 205 ? -6.108 -14.392 9.657 1.00 94.75 205 SER A O 1
ATOM 1517 N N . MET A 1 206 ? -6.479 -13.412 7.672 1.00 93.81 206 MET A N 1
ATOM 1518 C CA . MET A 1 206 ? -7.229 -12.247 8.163 1.00 93.81 206 MET A CA 1
ATOM 1519 C C . MET A 1 206 ? -8.606 -12.113 7.496 1.00 93.81 206 MET A C 1
ATOM 1521 O O . MET A 1 206 ? -9.050 -11.023 7.138 1.00 93.81 206 MET A O 1
ATOM 1525 N N . GLY A 1 207 ? -9.291 -13.239 7.276 1.00 90.19 207 GLY A N 1
ATOM 1526 C CA . GLY A 1 207 ? -10.666 -13.237 6.758 1.00 90.19 207 GLY A CA 1
ATOM 1527 C C . GLY A 1 207 ? -10.813 -12.657 5.344 1.00 90.19 207 GLY A C 1
ATOM 1528 O O . GLY A 1 207 ? -11.891 -12.200 4.976 1.00 90.19 207 GLY A O 1
ATOM 1529 N N . GLY A 1 208 ? -9.739 -12.661 4.551 1.00 90.12 208 GLY A N 1
ATOM 1530 C CA . GLY A 1 208 ? -9.711 -12.132 3.187 1.00 90.12 208 GLY A CA 1
ATOM 1531 C C . GLY A 1 208 ? -9.354 -10.648 3.078 1.00 90.12 208 GLY A C 1
ATOM 1532 O O . GLY A 1 208 ? -9.277 -10.146 1.957 1.00 90.12 208 GLY A O 1
ATOM 1533 N N . VAL A 1 209 ? -9.108 -9.955 4.193 1.00 91.94 209 VAL A N 1
ATOM 1534 C CA . VAL A 1 209 ? -8.635 -8.563 4.197 1.00 91.94 209 VAL A CA 1
ATOM 1535 C C . VAL A 1 209 ? -7.111 -8.541 4.095 1.00 91.94 209 VAL A C 1
ATOM 1537 O O . VAL A 1 209 ? -6.425 -9.279 4.802 1.00 91.94 209 VAL A O 1
ATOM 1540 N N . LEU A 1 210 ? -6.577 -7.694 3.213 1.00 94.81 210 LEU A N 1
ATOM 1541 C CA . LEU A 1 210 ? -5.140 -7.460 3.116 1.00 94.81 210 LEU A CA 1
ATOM 1542 C C . LEU A 1 210 ? -4.721 -6.457 4.196 1.00 94.81 210 LEU A C 1
ATOM 1544 O O . LEU A 1 210 ? -5.126 -5.295 4.156 1.00 94.81 210 LEU A O 1
ATOM 1548 N N . PHE A 1 211 ? -3.924 -6.923 5.154 1.00 96.88 211 PHE A N 1
ATOM 1549 C CA . PHE A 1 211 ? -3.318 -6.088 6.187 1.00 96.88 211 PHE A CA 1
ATOM 1550 C C . PHE A 1 211 ? -1.822 -5.961 5.944 1.00 96.88 211 PHE A C 1
ATOM 1552 O O . PHE A 1 211 ? -1.168 -6.945 5.587 1.00 96.88 211 PHE A O 1
ATOM 1559 N N . HIS A 1 212 ? -1.283 -4.774 6.200 1.00 96.19 212 HIS A N 1
ATOM 1560 C CA . HIS A 1 212 ? 0.158 -4.563 6.278 1.00 96.19 212 HIS A CA 1
ATOM 1561 C C . HIS A 1 212 ? 0.537 -3.647 7.429 1.00 96.19 212 HIS A C 1
ATOM 1563 O O . HIS A 1 212 ? -0.294 -2.900 7.950 1.00 96.19 212 HIS A O 1
ATOM 1569 N N . PHE A 1 213 ? 1.787 -3.763 7.847 1.00 97.31 213 PHE A N 1
ATOM 1570 C CA . PHE A 1 213 ? 2.407 -2.879 8.816 1.00 97.31 213 PHE A CA 1
ATOM 1571 C C . PHE A 1 213 ? 3.205 -1.808 8.093 1.00 97.31 213 PHE A C 1
ATOM 1573 O O . PHE A 1 213 ? 3.801 -2.102 7.060 1.00 97.31 213 PHE A O 1
ATOM 1580 N N . ASP A 1 214 ? 3.221 -0.608 8.659 1.00 96.25 214 ASP A N 1
ATOM 1581 C CA . ASP A 1 214 ? 4.057 0.502 8.217 1.00 96.25 214 ASP A CA 1
ATOM 1582 C C . ASP A 1 214 ? 4.914 0.976 9.397 1.00 96.25 214 ASP A C 1
ATOM 1584 O O . ASP A 1 214 ? 4.395 1.336 10.460 1.00 96.25 214 ASP A O 1
ATOM 1588 N N . GLU A 1 215 ? 6.229 0.936 9.219 1.00 95.75 215 GLU A N 1
ATOM 1589 C CA . GLU A 1 215 ? 7.213 1.502 10.136 1.00 95.75 215 GLU A CA 1
ATOM 1590 C C . GLU A 1 215 ? 7.842 2.715 9.458 1.00 95.75 215 GLU A C 1
ATOM 1592 O O . GLU A 1 215 ? 8.576 2.603 8.472 1.00 95.75 215 GLU A O 1
ATOM 1597 N N . ARG A 1 216 ? 7.532 3.892 9.999 1.00 87.31 216 ARG A N 1
ATOM 1598 C CA . ARG A 1 216 ? 8.036 5.176 9.509 1.00 87.31 216 ARG A CA 1
ATOM 1599 C C . ARG A 1 216 ? 9.065 5.730 10.497 1.00 87.31 216 ARG A C 1
ATOM 1601 O O . ARG A 1 216 ? 8.825 5.590 11.698 1.00 87.31 216 ARG A O 1
ATOM 1608 N N . PRO A 1 217 ? 10.156 6.349 10.007 1.00 72.25 217 PRO A N 1
ATOM 1609 C CA . PRO A 1 217 ? 11.168 6.976 10.856 1.00 72.25 217 PRO A CA 1
ATOM 1610 C C . PRO A 1 217 ? 10.617 8.125 11.714 1.00 72.25 217 PRO A C 1
ATOM 1612 O O . PRO A 1 217 ? 9.534 8.673 11.387 1.00 72.25 217 PRO A O 1
#

Secondary structure (DSSP, 8-state):
-----EEE-GGG-EEEE--GGGTTT---EEEPPP-------SS--EEEEEEEE-S-HHHHHIIIIIIT-PPEEEEEEEEEEE--EEEEEETTTEEEEEEPPPEEEEEEEEEEEEETTEEEEEEEES-TTS-----TTS---HHHHHHHHHHHHHHH-SEEEEEEEE-S-HHHHHHHHHHTT--BS-SS-EE-GGG-EEEEEPGGGTTT-EEEEEE--

Foldseek 3Di:
DPDFDWDQDDPRWIKTWDDCVLVQNETDIDTDDDPDDDDDDQFFHFFAEFEWLDADVVSVCCCCCVVVVWDWPDKDKAWDWDWDWDWDDDPVPHIDIDIDDIDTQFMWIWTWTDDPNYTYIYTYGPDLVHQADADALDDDDRSNVSNQSSCCCVPPTIGGAAIETEGQAQLVVLCVCVVVVFAWSDNGWDQDPPRWTKTWTDCVRVVNHIYMYTHDD

Solvent-accessible surface area (backbone atoms only — not comparable to full-atom values): 12127 Å² total; per-residue (Å²): 143,76,88,56,66,74,42,80,39,76,94,73,26,57,23,36,51,51,67,21,85,81,50,51,60,34,82,45,70,53,59,56,87,73,93,66,80,85,82,84,51,94,67,44,77,46,57,42,33,40,32,26,27,33,88,50,57,67,61,50,45,47,47,44,32,68,72,64,66,32,52,74,72,50,73,49,74,51,73,30,67,46,67,53,69,49,75,50,79,39,98,89,76,41,77,46,79,46,79,49,79,70,41,81,70,26,19,32,36,39,37,32,34,45,56,91,85,30,30,40,34,32,38,21,55,57,49,88,87,60,82,41,61,70,73,84,93,58,84,87,44,50,25,26,50,23,14,50,36,47,50,42,33,74,76,70,44,29,25,83,57,36,42,32,32,23,22,92,49,50,47,61,52,38,47,54,39,47,77,70,70,47,49,57,71,36,80,52,56,38,88,45,71,96,83,20,31,30,33,34,43,32,25,85,65,51,87,66,45,37,38,31,38,36,29,65,129

Radius of gyration: 21.04 Å; Cα contacts (8 Å, |Δi|>4): 459; chains: 1; bounding box: 71×40×57 Å

Mean predicted aligned error: 7.69 Å